Protein AF-A0A382TWB4-F1 (afdb_monomer)

pLDDT: mean 76.73, std 22.02, range [27.67, 96.88]

Radius of gyration: 21.54 Å; Cα contacts (8 Å, |Δi|>4): 182; chains: 1; bounding box: 50×60×68 Å

Secondary structure (DSSP, 8-state):
---HHHHHHHHHHHHHHHTT--PPPPP----PPPPPHHHHHHHHHHHTT--BHHHHHHH-TTS-HHHHHHHHHHHHHTTSEEE-TT--HHHHHHS-BEEE-HHHHHHHHHHHHHHHHHHHHHHHHHHTT-HHHHHHHHHHTTTTHHHHHHTTSS-HHHHHHHHHHTT--HHHHHTT-HHHHHTTSTTSS--S--SS------S---------------

Structure (mmCIF, N/CA/C/O backbone):
data_AF-A0A382TWB4-F1
#
_entry.id   AF-A0A382TWB4-F1
#
loop_
_atom_site.group_PDB
_atom_site.id
_atom_site.type_symbol
_atom_site.label_atom_id
_atom_site.label_alt_id
_atom_site.label_comp_id
_atom_site.label_asym_id
_atom_site.label_entity_id
_atom_site.label_seq_id
_atom_site.pdbx_PDB_ins_code
_atom_site.Cartn_x
_atom_site.Cartn_y
_atom_site.Cartn_z
_atom_site.occupancy
_atom_site.B_iso_or_equiv
_atom_site.auth_seq_id
_atom_site.auth_comp_id
_atom_site.auth_asym_id
_atom_site.auth_atom_id
_atom_site.pdbx_PDB_model_num
ATOM 1 N N . MET A 1 1 ? -32.142 -5.623 1.585 1.00 39.88 1 MET A N 1
ATOM 2 C CA . MET A 1 1 ? -31.222 -5.364 2.708 1.00 39.88 1 MET A CA 1
ATOM 3 C C . MET A 1 1 ? -30.987 -6.709 3.359 1.00 39.88 1 MET A C 1
ATOM 5 O O . MET A 1 1 ? -31.915 -7.230 3.955 1.00 39.88 1 MET A O 1
ATOM 9 N N . THR A 1 2 ? -29.851 -7.341 3.083 1.00 45.81 2 THR A N 1
ATOM 10 C CA . THR A 1 2 ? -29.462 -8.611 3.713 1.00 45.81 2 THR A CA 1
ATOM 11 C C . THR A 1 2 ? -29.212 -8.362 5.194 1.00 45.81 2 THR A C 1
ATOM 13 O O . THR A 1 2 ? -28.558 -7.379 5.543 1.00 45.81 2 THR A O 1
ATOM 16 N N . ASP A 1 3 ? -29.813 -9.201 6.030 1.00 53.66 3 ASP A N 1
ATOM 17 C CA . ASP A 1 3 ? -29.834 -9.063 7.482 1.00 53.66 3 ASP A CA 1
ATOM 18 C C . ASP A 1 3 ? -28.415 -9.230 8.044 1.00 53.66 3 ASP A C 1
ATOM 20 O O . ASP A 1 3 ? -27.678 -10.131 7.638 1.00 53.66 3 ASP A O 1
ATOM 24 N N . LEU A 1 4 ? -28.012 -8.340 8.950 1.00 45.16 4 LEU A N 1
ATOM 25 C CA . LEU A 1 4 ? -26.667 -8.291 9.540 1.00 45.16 4 LEU A CA 1
ATOM 26 C C . LEU A 1 4 ? -26.277 -9.648 10.162 1.00 45.16 4 LEU A C 1
ATOM 28 O O . LEU A 1 4 ? -25.118 -10.059 10.124 1.00 45.16 4 LEU A O 1
ATOM 32 N N . GLU A 1 5 ? -27.271 -10.379 10.667 1.00 53.25 5 GLU A N 1
ATOM 33 C CA . GLU A 1 5 ? -27.120 -11.712 11.253 1.00 53.25 5 GLU A CA 1
ATOM 34 C C . GLU A 1 5 ? -26.633 -12.763 10.241 1.00 53.25 5 GLU A C 1
ATOM 36 O O . GLU A 1 5 ? -25.861 -13.665 10.582 1.00 53.25 5 GLU A O 1
ATOM 41 N N . GLU A 1 6 ? -27.036 -12.644 8.973 1.00 56.12 6 GLU A N 1
ATOM 42 C CA . GLU A 1 6 ? -26.607 -13.549 7.904 1.00 56.12 6 GLU A CA 1
ATOM 43 C C . GLU A 1 6 ? -25.134 -13.307 7.538 1.00 56.12 6 GLU A C 1
ATOM 45 O O . GLU A 1 6 ? -24.373 -14.261 7.337 1.00 56.12 6 GLU A O 1
ATOM 50 N N . TYR A 1 7 ? -24.704 -12.040 7.550 1.00 60.41 7 TYR A N 1
ATOM 51 C CA . TYR A 1 7 ? -23.303 -11.656 7.368 1.00 60.41 7 TYR A CA 1
ATOM 52 C C . TYR A 1 7 ? -22.422 -12.159 8.518 1.00 60.41 7 TYR A C 1
ATOM 54 O O . TYR A 1 7 ? -21.394 -12.797 8.268 1.00 60.41 7 TYR A O 1
ATOM 62 N N . GLU A 1 8 ? -22.844 -11.948 9.770 1.00 51.94 8 GLU A N 1
ATOM 63 C CA . GLU A 1 8 ? -22.112 -12.403 10.958 1.00 51.94 8 GLU A CA 1
ATOM 64 C C . GLU A 1 8 ? -21.954 -13.931 10.958 1.00 51.94 8 GLU A C 1
ATOM 66 O O . GLU A 1 8 ? -20.859 -14.458 11.179 1.00 51.94 8 GLU A O 1
ATOM 71 N N . LYS A 1 9 ? -23.015 -14.668 10.615 1.00 71.69 9 LYS A N 1
ATOM 72 C CA . LYS A 1 9 ? -22.975 -16.132 10.525 1.00 71.69 9 LYS A CA 1
ATOM 73 C C . LYS A 1 9 ? -22.021 -16.617 9.429 1.00 71.69 9 LYS A C 1
ATOM 75 O O . LYS A 1 9 ? -21.196 -17.498 9.685 1.00 71.69 9 LYS A O 1
ATOM 80 N N . ALA A 1 10 ? -22.077 -16.015 8.240 1.00 69.50 10 ALA A N 1
ATOM 81 C CA . ALA A 1 10 ? -21.186 -16.344 7.126 1.00 69.50 10 ALA A CA 1
ATOM 82 C C . ALA A 1 10 ? -19.717 -15.973 7.409 1.00 69.50 10 ALA A C 1
ATOM 84 O O . ALA A 1 10 ? -18.790 -16.654 6.958 1.00 69.50 10 ALA A O 1
ATOM 85 N N . TYR A 1 11 ? -19.474 -14.899 8.162 1.00 59.03 11 TYR A N 1
ATOM 86 C CA . TYR A 1 11 ? -18.141 -14.503 8.612 1.00 59.03 11 TYR A CA 1
ATOM 87 C C . TYR A 1 11 ? -17.563 -15.502 9.629 1.00 59.03 11 TYR A C 1
ATOM 89 O O . TYR A 1 11 ? -16.455 -16.019 9.446 1.00 59.03 11 TYR A O 1
ATOM 97 N N . LEU A 1 12 ? -18.341 -15.862 10.654 1.00 67.56 12 LEU A N 1
ATOM 98 C CA . LEU A 1 12 ? -17.926 -16.822 11.680 1.00 67.56 12 LEU A CA 1
ATOM 99 C C . LEU A 1 12 ? -17.674 -18.228 11.107 1.00 67.56 12 LEU A C 1
ATOM 101 O O . LEU A 1 12 ? -16.773 -18.928 11.577 1.00 67.56 12 LEU A O 1
ATOM 105 N N . GLU A 1 13 ? -18.418 -18.652 10.082 1.00 74.31 13 GLU A N 1
ATOM 106 C CA . GLU A 1 13 ? -18.138 -19.910 9.375 1.00 74.31 13 GLU A CA 1
ATOM 107 C C . GLU A 1 13 ? -16.809 -19.884 8.606 1.00 74.31 13 GLU A C 1
ATOM 109 O O . GLU A 1 13 ? -16.054 -20.863 8.645 1.00 74.31 13 GLU A O 1
ATOM 114 N N . ARG A 1 14 ? -16.476 -18.765 7.947 1.00 70.12 14 ARG A N 1
ATOM 115 C CA . ARG A 1 14 ? -15.207 -18.613 7.213 1.00 70.12 14 ARG A CA 1
ATOM 116 C C . ARG A 1 14 ? -13.995 -18.703 8.140 1.00 70.12 14 ARG A C 1
ATOM 118 O O . ARG A 1 14 ? -13.048 -19.428 7.822 1.00 70.12 14 ARG A O 1
A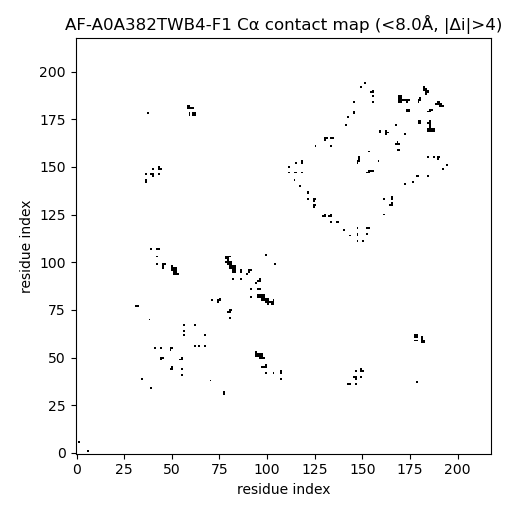TOM 125 N N . LEU A 1 15 ? -14.055 -18.062 9.309 1.00 50.56 15 LEU A N 1
ATOM 126 C CA . LEU A 1 15 ? -12.996 -18.145 10.322 1.00 50.56 15 LEU A CA 1
ATOM 127 C C . LEU A 1 15 ? -12.774 -19.582 10.826 1.00 50.56 15 LEU A C 1
ATOM 129 O O . LEU A 1 15 ? -11.632 -20.033 10.938 1.00 50.56 15 LEU A O 1
ATOM 133 N N . LYS A 1 16 ? -13.854 -20.340 11.067 1.00 65.19 16 LYS A N 1
ATOM 134 C CA . LYS A 1 16 ? -13.777 -21.745 11.519 1.00 65.19 16 LYS A CA 1
ATOM 135 C C . LYS A 1 16 ? -13.162 -22.680 10.476 1.00 65.19 16 LYS A C 1
ATOM 137 O O . LYS A 1 16 ? -12.522 -23.663 10.836 1.00 65.19 16 LYS A O 1
ATOM 142 N N . LYS A 1 17 ? -13.336 -22.387 9.185 1.00 65.69 17 LYS A N 1
ATOM 143 C CA . LYS A 1 17 ? -12.807 -23.207 8.083 1.00 65.69 17 LYS A CA 1
ATOM 144 C C . LYS A 1 17 ? -11.307 -22.987 7.840 1.00 65.69 17 LYS A C 1
ATOM 146 O O . LYS A 1 17 ? -10.629 -23.909 7.386 1.00 65.69 17 LYS A O 1
ATOM 151 N N . LYS A 1 18 ? -10.781 -21.792 8.146 1.00 51.84 18 LYS A N 1
ATOM 152 C CA . LYS A 1 18 ? -9.359 -21.433 7.970 1.00 51.84 18 LYS A CA 1
ATOM 153 C C . LYS A 1 18 ? -8.449 -21.961 9.085 1.00 51.84 18 LYS A C 1
ATOM 155 O O . LYS A 1 18 ? -7.332 -22.376 8.786 1.00 51.84 18 LYS A O 1
ATOM 160 N N . SER A 1 19 ? -8.926 -22.054 10.330 1.00 49.00 19 SER A N 1
ATOM 161 C CA . SER A 1 19 ? -8.117 -22.549 11.463 1.00 49.00 19 SER A CA 1
ATOM 162 C C . SER A 1 19 ? -7.662 -24.017 11.336 1.00 49.00 19 SER A C 1
ATOM 164 O O . SER A 1 19 ? -6.771 -24.448 12.064 1.00 49.00 19 SER A O 1
ATOM 166 N N . GLY A 1 20 ? -8.22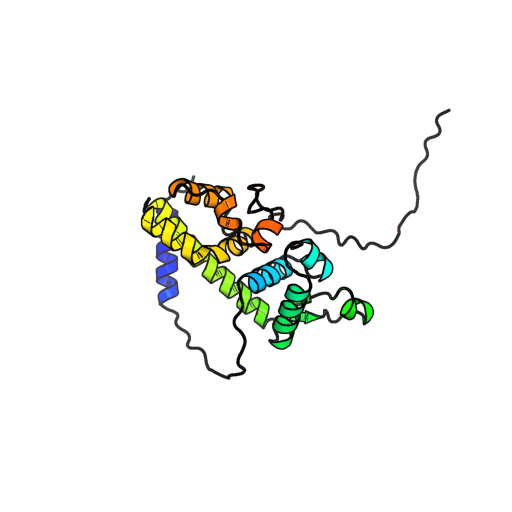4 -24.782 10.390 1.00 44.50 20 GLY A N 1
ATOM 167 C CA . GLY A 1 20 ? -7.853 -26.173 10.109 1.00 44.50 20 GLY A CA 1
ATOM 168 C C . GLY A 1 20 ? -6.702 -26.383 9.112 1.00 44.50 20 GLY A C 1
ATOM 169 O O . GLY A 1 20 ? -6.324 -27.531 8.884 1.00 44.50 20 GLY A O 1
ATOM 170 N N . LYS A 1 21 ? -6.136 -25.334 8.492 1.00 49.59 21 LYS A N 1
ATOM 171 C CA . LYS A 1 21 ? -5.065 -25.468 7.480 1.00 49.59 21 LYS A CA 1
ATOM 172 C C . LYS A 1 21 ? -3.789 -24.720 7.882 1.00 49.59 21 LYS A C 1
ATOM 174 O O . LYS A 1 21 ? -3.542 -23.616 7.419 1.00 49.59 21 LYS A O 1
ATOM 179 N N . ASN A 1 22 ? -2.938 -25.369 8.677 1.00 35.62 22 ASN A N 1
ATOM 180 C CA . ASN A 1 22 ? -1.559 -24.928 8.914 1.00 35.62 22 ASN A CA 1
ATOM 181 C C . ASN A 1 22 ? -0.585 -25.711 8.017 1.00 35.62 22 ASN A C 1
ATOM 183 O O . ASN A 1 22 ? -0.249 -26.857 8.316 1.00 35.62 22 ASN A O 1
ATOM 187 N N . SER A 1 23 ? -0.096 -25.098 6.938 1.00 41.72 23 SER A N 1
ATOM 188 C CA . SER A 1 23 ? 1.065 -25.591 6.180 1.00 41.72 23 SER A CA 1
ATOM 189 C C . SER A 1 23 ? 2.340 -24.885 6.652 1.00 41.72 23 SER A C 1
ATOM 191 O O . SER A 1 23 ? 2.422 -23.660 6.623 1.00 41.72 23 SER A O 1
ATOM 193 N N . LYS A 1 24 ? 3.334 -25.663 7.101 1.00 37.00 24 LYS A N 1
ATOM 194 C CA . LYS A 1 24 ? 4.643 -25.176 7.576 1.00 37.00 24 LYS A CA 1
ATOM 195 C C . LYS A 1 24 ? 5.512 -24.673 6.403 1.00 37.00 24 LYS A C 1
ATOM 197 O O . LYS A 1 24 ? 5.625 -25.415 5.426 1.00 37.00 24 LYS A O 1
ATOM 202 N N . PRO A 1 25 ? 6.196 -23.516 6.493 1.00 36.91 25 PRO A N 1
ATOM 203 C CA . PRO A 1 25 ? 7.173 -23.101 5.486 1.00 36.91 25 PRO A CA 1
ATOM 204 C C . PRO A 1 25 ? 8.530 -23.798 5.690 1.00 36.91 25 PRO A C 1
ATOM 206 O O . PRO A 1 25 ? 9.032 -23.883 6.811 1.00 36.91 25 PRO A O 1
ATOM 209 N N . LYS A 1 26 ? 9.130 -24.284 4.595 1.00 35.28 26 LYS A N 1
ATOM 210 C CA . LYS A 1 26 ? 10.534 -24.727 4.528 1.00 35.28 26 LYS A CA 1
ATOM 211 C C . LYS A 1 26 ? 11.432 -23.521 4.232 1.00 35.28 26 LYS A C 1
ATOM 213 O O . LYS A 1 26 ? 11.150 -22.763 3.312 1.00 35.28 26 LYS A O 1
ATOM 218 N N . GLN A 1 27 ? 12.497 -23.380 5.017 1.00 35.34 27 GLN A N 1
ATOM 219 C CA . GLN A 1 27 ? 13.515 -22.332 4.923 1.00 35.34 27 GLN A CA 1
ATOM 220 C C . GLN A 1 27 ? 14.539 -22.618 3.813 1.00 35.34 27 GLN A C 1
ATOM 222 O O . GLN A 1 27 ? 15.079 -23.721 3.744 1.00 35.34 27 GLN A O 1
ATOM 227 N N . THR A 1 28 ? 14.874 -21.585 3.040 1.00 34.34 28 THR A N 1
ATOM 228 C CA . THR A 1 28 ? 16.192 -21.382 2.413 1.00 34.34 28 THR A CA 1
ATOM 229 C C . THR A 1 28 ? 16.471 -19.882 2.444 1.00 34.34 28 THR A C 1
ATOM 231 O O . THR A 1 28 ? 15.785 -19.113 1.777 1.00 34.34 28 THR A O 1
ATOM 234 N N . GLU A 1 29 ? 17.424 -19.467 3.279 1.00 38.88 29 GLU A N 1
ATOM 235 C CA . GLU A 1 29 ? 17.721 -18.063 3.571 1.00 38.88 29 GLU A CA 1
ATOM 236 C C . GLU A 1 29 ? 18.641 -17.448 2.505 1.00 38.88 29 GLU A C 1
ATOM 238 O O . GLU A 1 29 ? 19.864 -17.554 2.562 1.00 38.88 29 GLU A O 1
ATOM 243 N N . HIS A 1 30 ? 18.044 -16.738 1.552 1.00 41.78 30 HIS A N 1
ATOM 244 C CA . HIS A 1 30 ? 18.523 -15.391 1.260 1.00 41.78 30 HIS A CA 1
ATOM 245 C C . HIS A 1 30 ? 17.768 -14.470 2.221 1.00 41.78 30 HIS A C 1
ATOM 247 O O . HIS A 1 30 ? 16.568 -14.663 2.404 1.00 41.78 30 HIS A O 1
ATOM 253 N N . PHE A 1 31 ? 18.437 -13.519 2.881 1.00 43.91 31 PHE A N 1
ATOM 254 C CA . PHE A 1 31 ? 17.747 -12.544 3.730 1.00 43.91 31 PHE A CA 1
ATOM 255 C C . PHE A 1 31 ? 16.891 -11.650 2.825 1.00 43.91 31 PHE A C 1
ATOM 257 O O . PHE A 1 31 ? 17.358 -10.652 2.276 1.00 43.91 31 PHE A O 1
ATOM 264 N N . GLU A 1 32 ? 15.666 -12.093 2.567 1.00 60.38 32 GLU A N 1
ATOM 265 C CA . GLU A 1 32 ? 14.697 -11.362 1.777 1.00 60.38 32 GLU A CA 1
ATOM 266 C C . GLU A 1 32 ? 14.132 -10.250 2.642 1.00 60.38 32 GLU A C 1
ATOM 268 O O . GLU A 1 32 ? 13.493 -10.491 3.665 1.00 60.38 32 GLU A O 1
ATOM 273 N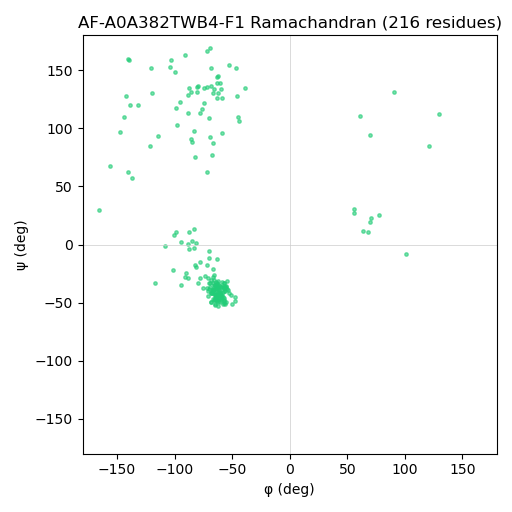 N . GLU A 1 33 ? 14.383 -9.017 2.225 1.00 71.62 33 GLU A N 1
ATOM 274 C CA . GLU A 1 33 ? 13.866 -7.855 2.927 1.00 71.62 33 GLU A CA 1
ATOM 275 C C . GLU A 1 33 ? 12.332 -7.872 2.894 1.00 71.62 33 GLU A C 1
ATOM 277 O O . GLU A 1 33 ? 11.717 -8.085 1.833 1.00 71.62 33 GLU A O 1
ATOM 282 N N . ALA A 1 34 ? 11.734 -7.690 4.075 1.00 80.69 34 ALA A N 1
ATOM 283 C CA . ALA A 1 34 ? 10.292 -7.635 4.248 1.00 80.69 34 ALA A CA 1
ATOM 284 C C . ALA A 1 34 ? 9.712 -6.438 3.483 1.00 80.69 34 ALA A C 1
ATOM 286 O O . ALA A 1 34 ? 10.334 -5.379 3.390 1.00 80.69 34 ALA A O 1
ATOM 287 N N . LEU A 1 35 ? 8.520 -6.623 2.917 1.00 89.12 35 LEU A N 1
ATOM 288 C CA . LEU A 1 35 ? 7.814 -5.552 2.225 1.00 89.12 35 LEU A CA 1
ATOM 289 C C . LEU A 1 35 ? 7.226 -4.558 3.228 1.00 89.12 35 LEU A C 1
ATOM 291 O O . LEU A 1 35 ? 6.604 -4.944 4.218 1.00 89.12 35 LEU A O 1
ATOM 295 N N . GLU A 1 36 ? 7.413 -3.278 2.935 1.00 91.19 36 GLU A N 1
ATOM 296 C CA . GLU A 1 36 ? 6.842 -2.151 3.665 1.00 91.19 36 GLU A CA 1
ATOM 297 C C . GLU A 1 36 ? 5.479 -1.741 3.072 1.00 91.19 36 GLU A C 1
ATOM 299 O O . GLU A 1 36 ? 5.188 -2.057 1.915 1.00 91.19 36 GLU A O 1
ATOM 304 N N . PRO A 1 37 ? 4.648 -0.965 3.798 1.00 90.25 37 PRO A N 1
ATOM 305 C CA . PRO A 1 37 ? 3.335 -0.530 3.307 1.00 90.25 37 PRO A CA 1
ATOM 306 C C . PRO A 1 37 ? 3.368 0.144 1.927 1.00 90.25 37 PRO A C 1
ATOM 308 O O . PRO A 1 37 ? 2.539 -0.146 1.066 1.00 90.25 37 PRO A O 1
ATOM 311 N N . LEU A 1 38 ? 4.363 1.002 1.671 1.00 91.81 38 LEU A N 1
ATOM 312 C CA . LEU A 1 38 ? 4.506 1.665 0.372 1.00 91.81 38 LEU A CA 1
ATOM 313 C C . LEU A 1 38 ? 4.890 0.685 -0.750 1.00 91.81 38 LEU A C 1
ATOM 315 O O . LEU A 1 38 ? 4.472 0.882 -1.891 1.00 91.81 38 LEU A O 1
ATOM 319 N N . ASP A 1 39 ? 5.630 -0.385 -0.441 1.00 94.50 39 ASP A N 1
ATOM 320 C CA . ASP A 1 39 ? 5.928 -1.422 -1.430 1.00 94.50 39 ASP A CA 1
ATOM 321 C C . ASP A 1 39 ? 4.631 -2.114 -1.872 1.00 94.50 39 ASP A C 1
ATOM 323 O O . ASP A 1 39 ? 4.406 -2.291 -3.069 1.00 94.50 39 ASP A O 1
ATOM 327 N N . TYR A 1 40 ? 3.744 -2.441 -0.925 1.00 94.88 40 TYR A N 1
ATOM 328 C CA . TYR A 1 40 ? 2.439 -3.033 -1.230 1.00 94.88 40 TYR A CA 1
ATOM 329 C C . TYR A 1 40 ? 1.526 -2.085 -2.004 1.00 94.88 40 TYR A C 1
ATOM 331 O O . TYR A 1 40 ? 0.859 -2.526 -2.936 1.00 94.88 40 TYR A O 1
ATOM 339 N N . VAL A 1 41 ? 1.531 -0.785 -1.694 1.00 93.81 41 VAL A N 1
ATOM 340 C CA . VAL A 1 41 ? 0.807 0.222 -2.492 1.00 93.81 41 VAL A CA 1
ATOM 341 C C . VAL A 1 41 ? 1.312 0.233 -3.937 1.00 93.81 41 VAL A C 1
ATOM 343 O O . VAL A 1 41 ? 0.508 0.183 -4.866 1.00 93.81 41 VAL A O 1
ATOM 346 N N . ILE A 1 42 ? 2.630 0.226 -4.152 1.00 94.31 42 ILE A N 1
ATOM 347 C CA . ILE A 1 42 ? 3.227 0.181 -5.495 1.00 94.31 42 ILE A CA 1
ATOM 348 C C . ILE A 1 42 ? 2.858 -1.115 -6.225 1.00 94.31 42 ILE A C 1
ATOM 350 O O . ILE A 1 42 ? 2.440 -1.068 -7.384 1.00 94.31 42 ILE A O 1
ATOM 354 N N . LEU A 1 43 ? 2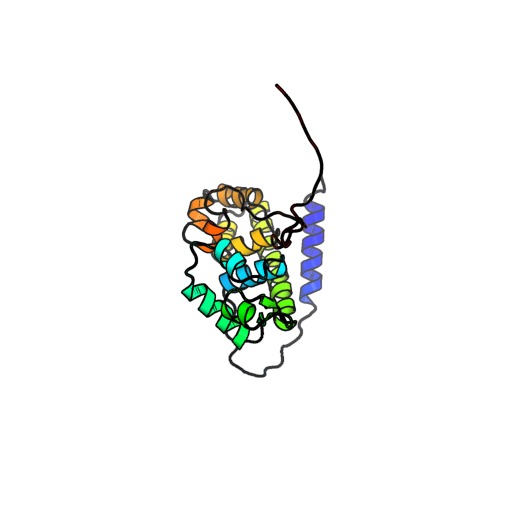.971 -2.269 -5.563 1.00 96.00 43 LEU A N 1
ATOM 355 C CA . LEU A 1 43 ? 2.572 -3.551 -6.147 1.00 96.00 43 LEU A CA 1
ATOM 356 C C . LEU A 1 43 ? 1.065 -3.575 -6.460 1.00 96.00 43 LEU A C 1
ATOM 358 O O . LEU A 1 43 ? 0.675 -4.088 -7.506 1.00 96.00 43 LEU A O 1
ATOM 362 N N . GLY A 1 44 ? 0.229 -2.961 -5.618 1.00 94.62 44 GLY A N 1
ATOM 363 C CA . GLY A 1 44 ? -1.212 -2.812 -5.832 1.00 94.62 44 GLY A CA 1
ATOM 364 C C . GLY A 1 44 ? -1.538 -1.955 -7.055 1.00 94.62 44 GLY A C 1
ATOM 365 O O . GLY A 1 44 ? -2.364 -2.341 -7.879 1.00 94.62 44 GLY A O 1
ATOM 366 N N . LEU A 1 45 ? -0.833 -0.837 -7.245 1.00 94.12 45 LEU A N 1
ATOM 367 C CA . LEU A 1 45 ? -0.971 0.004 -8.440 1.00 94.12 45 LEU A CA 1
ATOM 368 C C . LEU A 1 45 ? -0.580 -0.754 -9.719 1.00 94.12 45 LEU A C 1
ATOM 370 O O . LEU A 1 45 ? -1.302 -0.691 -10.715 1.00 94.12 45 LEU A O 1
ATOM 374 N N . ILE A 1 46 ? 0.521 -1.514 -9.685 1.00 95.25 46 ILE A N 1
ATOM 375 C CA . ILE A 1 46 ? 0.968 -2.351 -10.813 1.00 95.25 46 ILE A CA 1
ATOM 376 C C . ILE A 1 46 ? -0.050 -3.457 -11.106 1.00 95.25 46 ILE A C 1
ATOM 378 O O . ILE A 1 46 ? -0.399 -3.683 -12.270 1.00 95.25 46 ILE A O 1
ATOM 382 N N . ARG A 1 47 ? -0.555 -4.124 -10.062 1.00 94.25 47 ARG A N 1
ATOM 383 C CA . ARG A 1 47 ? -1.630 -5.120 -10.148 1.00 94.25 47 ARG A CA 1
ATOM 384 C C . ARG A 1 47 ? -2.880 -4.535 -10.808 1.00 94.25 47 ARG A C 1
ATOM 386 O O . ARG A 1 47 ? -3.477 -5.200 -11.647 1.00 94.25 47 ARG A O 1
ATOM 393 N N . ASN A 1 48 ? -3.214 -3.285 -10.497 1.00 90.62 48 ASN A N 1
ATOM 394 C CA . ASN A 1 48 ? -4.345 -2.555 -11.070 1.00 90.62 48 ASN A CA 1
ATOM 395 C C . ASN A 1 48 ? -4.029 -1.908 -12.439 1.00 90.62 48 ASN A C 1
ATOM 397 O O . ASN A 1 48 ? -4.793 -1.080 -12.924 1.00 90.62 48 ASN A O 1
ATOM 401 N N . GLY A 1 49 ? -2.918 -2.285 -13.084 1.00 90.50 49 GLY A N 1
ATOM 402 C CA . GLY A 1 49 ? -2.604 -1.922 -14.469 1.00 90.50 49 GLY A CA 1
ATOM 403 C C . GLY A 1 49 ? -1.610 -0.771 -14.643 1.00 90.50 49 GLY A C 1
ATOM 404 O O . GLY A 1 49 ? -1.121 -0.562 -15.755 1.00 90.50 49 GLY A O 1
ATOM 405 N N . ILE A 1 50 ? -1.224 -0.066 -13.576 1.00 93.00 50 ILE A N 1
ATOM 406 C CA . ILE A 1 50 ? -0.292 1.069 -13.654 1.00 93.00 50 ILE A CA 1
ATOM 407 C C . ILE A 1 50 ? 1.151 0.560 -13.617 1.00 93.00 50 ILE A C 1
ATOM 409 O O . ILE A 1 50 ? 1.766 0.435 -12.563 1.00 93.00 50 ILE A O 1
ATOM 413 N N . LYS A 1 51 ? 1.697 0.244 -14.792 1.00 91.88 51 LYS A N 1
ATOM 414 C CA . LYS A 1 51 ? 2.982 -0.473 -14.917 1.00 91.88 51 LYS A CA 1
ATOM 415 C C . LYS A 1 51 ? 4.177 0.421 -15.259 1.00 91.88 51 LYS A C 1
ATOM 417 O O . LYS A 1 51 ? 5.315 0.027 -15.028 1.00 91.88 51 LYS A O 1
ATOM 422 N N . LYS A 1 52 ? 3.951 1.606 -15.834 1.00 93.38 52 LYS A N 1
ATOM 423 C CA . LYS A 1 52 ? 5.026 2.526 -16.249 1.00 93.38 52 LYS A CA 1
ATOM 424 C C . LYS A 1 52 ? 5.559 3.322 -15.058 1.00 93.38 52 LYS A C 1
ATOM 426 O O . LYS A 1 52 ? 4.773 3.937 -14.335 1.00 93.38 52 LYS A O 1
ATOM 431 N N . TYR A 1 53 ? 6.885 3.370 -14.906 1.00 92.31 53 TYR A N 1
ATOM 432 C CA . TYR A 1 53 ? 7.570 4.102 -13.829 1.00 92.31 53 TYR A CA 1
ATOM 433 C C . TYR A 1 53 ? 7.083 5.549 -13.687 1.00 92.31 53 TYR A C 1
ATOM 435 O O . TYR A 1 53 ? 6.704 5.973 -12.597 1.00 92.31 53 TYR A O 1
ATOM 443 N N . GLN A 1 54 ? 7.049 6.309 -14.786 1.00 91.88 54 GLN A N 1
ATOM 444 C CA . GLN A 1 54 ? 6.650 7.717 -14.732 1.00 91.88 54 GLN A CA 1
ATOM 445 C C . GLN A 1 54 ? 5.183 7.879 -14.332 1.00 91.88 54 GLN A C 1
ATOM 447 O O . GLN A 1 54 ? 4.841 8.827 -13.630 1.00 91.88 54 GLN A O 1
ATOM 452 N N . THR A 1 55 ? 4.314 6.960 -14.756 1.00 92.81 55 THR A N 1
ATOM 453 C CA . THR A 1 55 ? 2.902 6.981 -14.370 1.00 92.81 55 THR A CA 1
ATOM 454 C C . THR A 1 55 ? 2.745 6.669 -12.885 1.00 92.81 55 THR A C 1
ATOM 456 O O . THR A 1 55 ? 1.995 7.369 -12.216 1.00 92.81 55 THR A O 1
ATOM 459 N N . LEU A 1 56 ? 3.492 5.701 -12.343 1.00 92.12 56 LEU A N 1
ATOM 460 C CA . LEU A 1 56 ? 3.525 5.418 -10.902 1.00 92.12 56 LEU A CA 1
ATOM 461 C C . LEU A 1 56 ? 3.998 6.635 -10.095 1.00 92.12 56 LEU A C 1
ATOM 463 O O . LEU A 1 56 ? 3.325 7.031 -9.149 1.00 92.12 56 LEU A O 1
ATOM 467 N N . ALA A 1 57 ? 5.095 7.275 -10.506 1.00 91.06 57 ALA A N 1
ATOM 468 C CA . ALA A 1 57 ? 5.612 8.466 -9.831 1.00 91.06 57 ALA A CA 1
ATOM 469 C C . ALA A 1 57 ? 4.616 9.641 -9.873 1.00 91.06 57 ALA A C 1
ATOM 471 O O . ALA A 1 57 ? 4.439 10.342 -8.883 1.00 91.06 57 ALA A O 1
ATOM 472 N N . LYS A 1 58 ? 3.900 9.831 -10.991 1.00 90.75 58 LYS A N 1
ATOM 473 C CA . LYS A 1 58 ? 2.844 10.854 -11.112 1.00 90.75 58 LYS A CA 1
ATOM 474 C C . LYS A 1 58 ? 1.633 10.598 -10.212 1.00 90.75 58 LYS A C 1
ATOM 476 O O . LYS A 1 58 ? 0.932 11.548 -9.886 1.00 90.75 58 LYS A O 1
ATOM 481 N N . ARG A 1 59 ? 1.362 9.342 -9.842 1.00 87.75 59 ARG A N 1
ATOM 482 C CA . ARG A 1 59 ? 0.285 8.985 -8.898 1.00 87.75 59 ARG A CA 1
ATOM 483 C C . ARG A 1 59 ? 0.655 9.248 -7.447 1.00 87.75 59 ARG A C 1
ATOM 485 O O . ARG A 1 59 ? -0.222 9.230 -6.597 1.00 87.75 59 ARG A O 1
ATOM 492 N N . LEU A 1 60 ? 1.938 9.454 -7.184 1.00 90.69 60 LEU A N 1
ATOM 493 C CA . LEU A 1 60 ? 2.510 9.579 -5.856 1.00 90.69 60 LEU A CA 1
ATOM 494 C C . LEU A 1 60 ? 3.530 10.740 -5.829 1.00 90.69 60 LEU A C 1
ATOM 496 O O . LEU A 1 60 ? 4.714 10.514 -5.565 1.00 90.69 60 LEU A O 1
ATOM 500 N N . PRO A 1 61 ? 3.112 11.975 -6.181 1.00 88.06 61 PRO A N 1
ATOM 501 C CA . PRO A 1 61 ? 4.018 13.106 -6.377 1.00 88.06 61 PRO A CA 1
ATOM 502 C C . PRO A 1 61 ? 4.721 13.598 -5.103 1.00 88.06 61 PRO A C 1
ATOM 504 O O . PRO A 1 61 ? 5.759 14.253 -5.223 1.00 88.06 61 PRO A O 1
ATOM 507 N N . LYS A 1 62 ? 4.206 13.311 -3.901 1.00 89.31 62 LYS A N 1
ATOM 508 C CA . LYS A 1 62 ? 4.884 13.628 -2.633 1.00 89.31 62 LYS A CA 1
ATOM 509 C C . LYS A 1 62 ? 5.923 12.588 -2.240 1.00 89.31 62 LYS A C 1
ATOM 511 O O . LYS A 1 62 ? 6.808 12.894 -1.444 1.00 89.31 62 LYS A O 1
ATOM 516 N N . VAL A 1 63 ? 5.878 11.384 -2.808 1.00 90.06 63 VAL A N 1
ATOM 517 C CA . VAL A 1 63 ? 6.923 10.379 -2.589 1.00 90.06 63 VAL A CA 1
ATOM 518 C C . VAL A 1 63 ? 8.188 10.772 -3.376 1.00 90.06 63 VAL A C 1
ATOM 520 O O . VAL A 1 63 ? 8.149 10.868 -4.604 1.00 90.06 63 VAL A O 1
ATOM 523 N N . PRO A 1 64 ? 9.352 10.956 -2.718 1.00 91.31 64 PRO A N 1
ATOM 524 C CA . PRO A 1 64 ? 10.569 11.376 -3.409 1.00 91.31 64 PRO A CA 1
ATOM 525 C C . PRO A 1 64 ? 11.021 10.376 -4.482 1.00 91.31 64 PRO A C 1
ATOM 527 O O . PRO A 1 64 ? 11.073 9.169 -4.239 1.00 91.31 64 PRO A O 1
ATOM 530 N N . ILE A 1 65 ? 11.476 10.878 -5.635 1.00 90.06 65 ILE A N 1
ATOM 531 C CA . ILE A 1 65 ? 11.989 10.063 -6.758 1.00 90.06 65 ILE A CA 1
ATOM 532 C C . ILE A 1 65 ? 13.095 9.092 -6.305 1.00 90.06 65 ILE A C 1
ATOM 534 O O . ILE A 1 65 ? 13.137 7.937 -6.723 1.00 90.06 65 ILE A O 1
ATOM 538 N N . MET A 1 66 ? 13.979 9.530 -5.403 1.00 91.25 66 MET A N 1
ATOM 539 C CA . MET A 1 66 ? 15.040 8.675 -4.860 1.00 91.25 66 MET A CA 1
ATOM 540 C C . MET A 1 66 ? 14.475 7.489 -4.061 1.00 91.25 66 MET A C 1
ATOM 542 O O . MET A 1 66 ? 15.008 6.382 -4.144 1.00 91.25 66 MET A O 1
ATOM 546 N N . LYS A 1 67 ? 13.365 7.695 -3.341 1.00 91.25 67 LYS A N 1
ATOM 547 C CA . LYS A 1 67 ? 12.655 6.635 -2.618 1.00 91.25 67 LYS A CA 1
ATOM 548 C C . LYS A 1 67 ? 12.001 5.655 -3.592 1.00 91.25 67 LYS A C 1
ATOM 550 O O . LYS A 1 67 ? 12.143 4.453 -3.400 1.00 91.25 67 LYS A O 1
ATOM 555 N N . PHE A 1 68 ? 11.390 6.143 -4.675 1.00 91.19 68 PHE A N 1
ATOM 556 C CA . PHE A 1 68 ? 10.897 5.285 -5.762 1.00 91.19 68 PHE A CA 1
ATOM 557 C C . PHE A 1 68 ? 11.985 4.389 -6.341 1.00 91.19 68 PHE A C 1
ATOM 559 O O . PHE A 1 68 ? 11.793 3.181 -6.452 1.00 91.19 68 PHE A O 1
ATOM 566 N N . ASN A 1 69 ? 13.134 4.974 -6.681 1.00 91.38 69 ASN A N 1
ATOM 567 C CA . ASN A 1 69 ? 14.256 4.222 -7.236 1.00 91.38 69 ASN A CA 1
ATOM 568 C C . ASN A 1 69 ? 14.731 3.148 -6.257 1.00 91.38 69 ASN A C 1
ATOM 570 O O . ASN A 1 69 ? 14.878 1.997 -6.652 1.00 91.38 69 ASN A O 1
ATOM 574 N N . SER A 1 70 ? 14.887 3.498 -4.978 1.00 92.31 70 SER A N 1
ATOM 575 C CA . SER A 1 70 ? 15.254 2.538 -3.932 1.00 92.31 70 SER A CA 1
ATOM 576 C C . SER A 1 70 ? 14.262 1.372 -3.846 1.00 92.31 70 SER A C 1
ATOM 578 O O . SER A 1 70 ? 14.672 0.212 -3.856 1.00 92.31 70 SER A O 1
ATOM 580 N N . ILE A 1 71 ? 12.954 1.655 -3.852 1.00 93.00 71 ILE A N 1
ATOM 581 C CA . ILE A 1 71 ? 11.913 0.620 -3.797 1.00 93.00 71 ILE A CA 1
ATOM 582 C C . ILE A 1 71 ? 11.966 -0.281 -5.030 1.00 93.00 71 ILE A C 1
ATOM 584 O O . ILE A 1 71 ? 11.960 -1.502 -4.894 1.00 93.00 71 ILE A O 1
ATOM 588 N N . PHE A 1 72 ? 12.046 0.280 -6.237 1.00 93.19 72 PHE A N 1
ATOM 589 C CA . PHE A 1 72 ? 12.073 -0.539 -7.447 1.00 93.19 72 PHE A CA 1
ATOM 590 C C . PHE A 1 72 ? 13.341 -1.381 -7.558 1.00 93.19 72 PHE A C 1
ATOM 592 O O . PHE A 1 72 ? 13.246 -2.546 -7.941 1.00 93.19 72 PHE A O 1
ATOM 599 N N . GLU A 1 73 ? 14.502 -0.841 -7.188 1.00 91.75 73 GLU A N 1
ATOM 600 C CA . GLU A 1 73 ? 15.748 -1.609 -7.140 1.00 91.75 73 GLU A CA 1
ATOM 601 C C . GLU A 1 73 ? 15.667 -2.727 -6.096 1.00 91.75 73 GLU A C 1
ATOM 603 O O . GLU A 1 73 ? 15.990 -3.875 -6.406 1.00 91.75 73 GLU A O 1
ATOM 608 N N . LYS A 1 74 ? 15.134 -2.445 -4.900 1.00 94.38 74 LYS A N 1
ATOM 609 C CA . LYS A 1 74 ? 14.863 -3.454 -3.863 1.00 94.38 74 LYS A CA 1
ATOM 610 C C . LYS A 1 74 ? 13.936 -4.560 -4.381 1.00 94.38 74 LYS A C 1
ATOM 612 O O . LYS A 1 74 ? 14.256 -5.744 -4.275 1.00 94.38 74 LYS A O 1
ATOM 617 N N . LEU A 1 75 ? 12.803 -4.197 -4.984 1.00 94.94 75 LEU A N 1
ATOM 618 C CA . LEU A 1 75 ? 11.820 -5.147 -5.511 1.00 94.94 75 LEU A CA 1
ATOM 619 C C . LEU A 1 75 ? 12.375 -5.972 -6.683 1.00 94.94 75 LEU A C 1
ATOM 621 O O . LEU A 1 75 ? 12.073 -7.161 -6.784 1.00 94.94 75 LEU A O 1
ATOM 625 N N . LYS A 1 76 ? 13.207 -5.389 -7.550 1.00 93.81 76 LYS A N 1
ATOM 626 C CA . LYS A 1 76 ? 13.895 -6.124 -8.624 1.00 93.81 76 LYS A CA 1
ATOM 627 C C . LYS A 1 76 ? 14.937 -7.088 -8.068 1.00 93.81 76 LYS A C 1
ATOM 629 O O . LYS A 1 76 ? 14.918 -8.269 -8.413 1.00 93.81 76 LYS A O 1
ATOM 634 N N . LYS A 1 77 ? 15.802 -6.612 -7.169 1.00 93.94 77 LYS A N 1
ATOM 635 C CA . LYS A 1 77 ? 16.850 -7.413 -6.519 1.00 93.94 77 LYS A CA 1
ATOM 636 C C . LYS A 1 77 ? 16.273 -8.623 -5.783 1.00 93.94 77 LYS A C 1
ATOM 638 O O . LYS A 1 77 ? 16.848 -9.704 -5.851 1.00 93.94 77 LYS A O 1
ATOM 643 N N . ASN A 1 78 ? 15.112 -8.460 -5.151 1.00 92.81 78 ASN A N 1
ATOM 644 C CA . ASN A 1 78 ? 14.435 -9.522 -4.399 1.00 92.81 78 ASN A CA 1
ATOM 645 C C . ASN A 1 78 ? 13.506 -10.393 -5.272 1.00 92.81 78 ASN A C 1
ATOM 647 O O . ASN A 1 78 ? 12.712 -11.182 -4.751 1.00 92.81 78 ASN A O 1
ATOM 651 N N . GLY A 1 79 ? 13.583 -10.251 -6.601 1.00 94.25 79 GLY A N 1
ATOM 652 C CA . GLY A 1 79 ? 12.862 -11.089 -7.557 1.00 94.25 79 GLY A CA 1
ATOM 653 C C . GLY A 1 79 ? 11.351 -10.854 -7.598 1.00 94.25 79 GLY A C 1
ATOM 654 O O . GLY A 1 79 ? 10.613 -11.748 -8.007 1.00 94.25 79 GLY A O 1
ATOM 655 N N . ARG A 1 80 ? 10.871 -9.681 -7.172 1.00 95.62 80 ARG A N 1
ATOM 656 C CA . ARG A 1 80 ? 9.443 -9.310 -7.152 1.00 95.62 80 ARG A CA 1
ATOM 657 C C . ARG A 1 80 ? 9.020 -8.544 -8.400 1.00 95.62 80 ARG A C 1
ATOM 659 O O . ARG A 1 80 ? 7.915 -8.729 -8.905 1.00 95.62 80 ARG A O 1
ATOM 666 N N . LEU A 1 81 ? 9.916 -7.723 -8.938 1.00 96.00 81 LEU A N 1
ATOM 667 C CA . LEU A 1 81 ? 9.700 -6.993 -10.184 1.00 96.00 81 LEU A CA 1
ATOM 668 C C . LEU A 1 81 ? 10.745 -7.353 -11.235 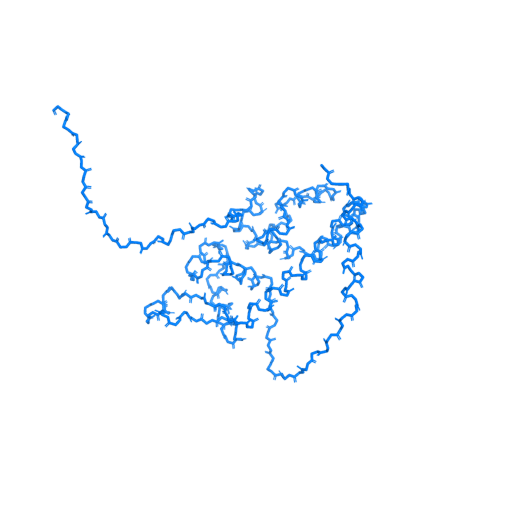1.00 96.00 81 LEU A C 1
ATOM 670 O O . LEU A 1 81 ? 11.888 -7.680 -10.928 1.00 96.00 81 LEU A O 1
ATOM 674 N N . LYS A 1 82 ? 10.350 -7.233 -12.499 1.00 95.06 82 LYS A N 1
ATOM 675 C CA . LYS A 1 82 ? 11.238 -7.286 -13.662 1.00 95.06 82 LYS A CA 1
ATOM 676 C C . LYS A 1 82 ? 10.802 -6.255 -14.696 1.00 95.06 82 LYS A C 1
ATOM 678 O O . LYS A 1 82 ? 9.655 -5.811 -14.684 1.00 95.06 82 LYS A O 1
ATOM 683 N N . ASN A 1 83 ? 11.714 -5.880 -15.587 1.00 93.25 83 ASN A N 1
ATOM 684 C CA . ASN A 1 83 ? 11.340 -5.103 -16.768 1.00 93.25 83 ASN A CA 1
ATOM 685 C C . ASN A 1 83 ? 10.494 -5.979 -17.704 1.00 93.25 83 ASN A C 1
ATOM 687 O O . ASN A 1 83 ? 10.650 -7.207 -17.721 1.00 93.25 83 ASN A O 1
ATOM 691 N N . HIS A 1 84 ? 9.619 -5.357 -18.487 1.00 92.94 84 HIS A N 1
ATOM 692 C CA . HIS A 1 84 ? 8.872 -6.067 -19.517 1.00 92.94 84 HIS A CA 1
ATOM 693 C C . HIS A 1 84 ? 9.848 -6.627 -20.565 1.00 92.94 84 HIS A C 1
ATOM 695 O O . HIS A 1 84 ? 10.816 -5.942 -20.911 1.00 92.94 84 HIS A O 1
ATOM 701 N N . PRO A 1 85 ? 9.648 -7.864 -21.062 1.00 89.88 85 PRO A N 1
ATOM 702 C CA . PRO A 1 85 ? 10.544 -8.454 -22.060 1.00 89.88 85 PRO A CA 1
ATOM 703 C C . PRO A 1 85 ? 10.693 -7.564 -23.302 1.00 89.88 85 PRO A C 1
ATOM 705 O O . PRO A 1 85 ? 11.805 -7.409 -23.807 1.00 89.88 85 PRO A O 1
ATOM 708 N N . ASP A 1 86 ? 9.598 -6.912 -23.696 1.00 92.56 86 ASP A N 1
ATOM 709 C CA . ASP A 1 86 ? 9.526 -6.063 -24.890 1.00 92.56 86 ASP A CA 1
ATOM 710 C C . ASP A 1 86 ? 10.040 -4.630 -24.676 1.00 92.56 86 ASP A C 1
ATOM 712 O O . ASP A 1 86 ? 10.097 -3.859 -25.629 1.00 92.56 86 ASP A O 1
ATOM 716 N N . ASP A 1 87 ? 10.437 -4.248 -23.454 1.00 92.00 87 ASP A N 1
ATOM 717 C CA . ASP A 1 87 ? 11.017 -2.921 -23.230 1.00 92.00 87 ASP A CA 1
ATOM 718 C C . ASP A 1 87 ? 12.331 -2.788 -24.016 1.00 92.00 87 ASP A C 1
ATOM 720 O O . ASP A 1 87 ? 13.270 -3.576 -23.818 1.00 92.00 87 ASP A O 1
ATOM 724 N N . THR A 1 88 ? 12.439 -1.747 -24.846 1.00 95.19 88 THR A N 1
ATOM 725 C CA . THR A 1 88 ? 13.687 -1.388 -25.533 1.00 95.19 88 THR A CA 1
ATOM 726 C C . THR A 1 88 ? 14.731 -0.866 -24.541 1.00 95.19 88 THR A C 1
ATOM 728 O O . THR A 1 88 ? 14.426 -0.553 -23.390 1.00 95.19 88 THR A O 1
ATOM 731 N N . TRP A 1 89 ? 15.987 -0.703 -24.973 1.00 93.25 89 TRP A N 1
ATOM 732 C CA . TRP A 1 89 ? 17.010 -0.058 -24.135 1.00 93.25 89 TRP A CA 1
ATOM 733 C C . TRP A 1 89 ? 16.576 1.338 -23.652 1.00 93.25 89 TRP A C 1
ATOM 735 O O . TRP A 1 89 ? 16.792 1.687 -22.493 1.00 93.25 89 TRP A O 1
ATOM 745 N N . LYS A 1 90 ? 15.895 2.112 -24.511 1.00 93.50 90 LYS A N 1
ATOM 746 C CA . LYS A 1 90 ? 15.355 3.427 -24.146 1.00 93.50 90 LYS A CA 1
ATOM 747 C C . LYS A 1 90 ? 14.264 3.301 -23.080 1.00 93.50 90 LYS A C 1
ATOM 749 O O . LYS A 1 90 ? 14.302 4.033 -22.094 1.00 93.50 90 LYS A O 1
ATOM 754 N N . ASP A 1 91 ? 13.336 2.358 -23.226 1.00 93.19 91 ASP A N 1
ATOM 755 C CA . ASP A 1 91 ? 12.285 2.142 -22.223 1.00 93.19 91 ASP A CA 1
ATOM 756 C C . ASP A 1 91 ? 12.891 1.761 -20.873 1.00 93.19 91 ASP A C 1
ATOM 758 O O . ASP A 1 91 ? 12.610 2.412 -19.869 1.00 93.19 91 ASP A O 1
ATOM 762 N N . ARG A 1 92 ? 13.808 0.786 -20.862 1.00 90.00 92 ARG A N 1
ATOM 763 C CA . ARG A 1 92 ? 14.470 0.288 -19.645 1.00 90.00 92 ARG A CA 1
ATOM 764 C C . ARG A 1 92 ? 15.187 1.387 -18.864 1.00 90.00 92 ARG A C 1
ATOM 766 O O . ARG A 1 92 ? 15.200 1.329 -17.636 1.00 90.00 92 ARG A O 1
ATOM 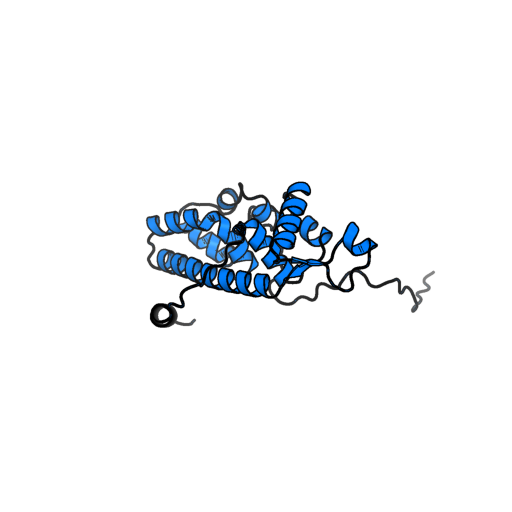773 N N . ASN A 1 93 ? 15.768 2.360 -19.563 1.00 88.56 93 ASN A N 1
ATOM 774 C CA . ASN A 1 93 ? 16.581 3.411 -18.957 1.00 88.56 93 ASN A CA 1
ATOM 775 C C . ASN A 1 93 ? 15.789 4.666 -18.561 1.00 88.56 93 ASN A C 1
ATOM 777 O O . ASN A 1 93 ? 16.210 5.358 -17.638 1.00 88.56 93 ASN A O 1
ATOM 781 N N . PHE A 1 94 ? 14.674 4.979 -19.230 1.00 89.75 94 PHE A N 1
ATOM 782 C CA . PHE A 1 94 ? 13.967 6.255 -19.025 1.00 89.75 94 PHE A CA 1
ATOM 783 C C . PHE A 1 94 ? 12.544 6.114 -18.476 1.00 89.75 94 PHE A C 1
ATOM 785 O O . PHE A 1 94 ? 12.084 6.989 -17.738 1.00 89.75 94 PHE A O 1
ATOM 792 N N . ASN A 1 95 ? 11.824 5.054 -18.841 1.00 93.44 95 ASN A N 1
ATOM 793 C CA . ASN A 1 95 ? 10.455 4.819 -18.384 1.00 93.44 95 ASN A CA 1
ATOM 794 C C . ASN A 1 95 ? 10.107 3.321 -18.446 1.00 93.44 95 ASN A C 1
ATOM 796 O O . ASN A 1 95 ? 9.280 2.915 -19.275 1.00 93.44 95 ASN A O 1
ATOM 800 N N . PRO A 1 96 ? 10.749 2.490 -17.603 1.00 93.62 96 PRO A N 1
ATOM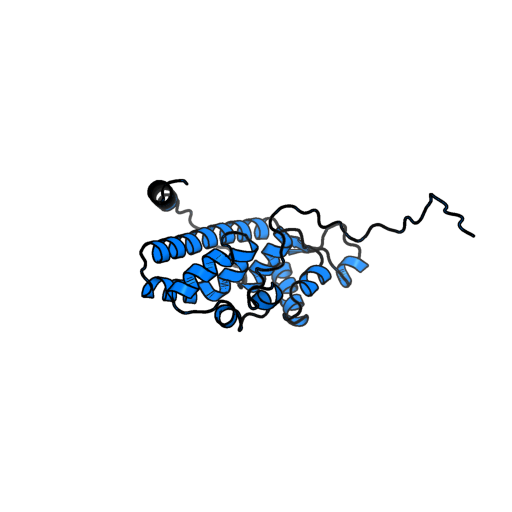 801 C CA . PRO A 1 96 ? 10.593 1.046 -17.678 1.00 93.62 96 PRO A CA 1
ATOM 802 C C . PRO A 1 96 ? 9.145 0.637 -17.410 1.00 93.62 96 PRO A C 1
ATOM 804 O O . PRO A 1 96 ? 8.448 1.231 -16.575 1.00 93.62 96 PRO A O 1
ATOM 807 N N . THR A 1 97 ? 8.711 -0.411 -18.102 1.00 94.12 97 THR A N 1
ATOM 808 C CA . THR A 1 97 ? 7.456 -1.103 -17.829 1.00 94.12 97 THR A CA 1
ATOM 809 C C . THR A 1 97 ? 7.730 -2.183 -16.792 1.00 94.12 97 THR A C 1
ATOM 811 O O . THR A 1 97 ? 8.447 -3.152 -17.045 1.00 94.12 97 THR A O 1
ATOM 814 N N . LEU A 1 98 ? 7.170 -2.023 -15.600 1.00 93.62 98 LEU A N 1
ATOM 815 C CA . LEU A 1 98 ? 7.383 -2.933 -14.484 1.00 93.62 98 LEU A CA 1
ATOM 816 C C . LEU A 1 98 ? 6.361 -4.069 -14.519 1.00 93.62 98 LEU A C 1
ATOM 818 O O . LEU A 1 98 ? 5.152 -3.848 -14.591 1.00 93.62 98 LEU A O 1
ATOM 822 N N . VAL A 1 99 ? 6.859 -5.299 -14.443 1.00 93.88 99 VAL A N 1
ATOM 823 C CA . VAL A 1 99 ? 6.054 -6.521 -14.436 1.00 93.88 99 VAL A CA 1
ATOM 824 C C . VAL A 1 99 ? 6.304 -7.275 -13.139 1.00 93.88 99 VAL A C 1
ATOM 826 O O . VAL A 1 99 ? 7.453 -7.527 -12.773 1.00 93.88 99 VAL A O 1
ATOM 829 N N . MET A 1 100 ? 5.225 -7.671 -12.464 1.00 96.12 100 MET A N 1
ATOM 830 C CA . MET A 1 100 ? 5.308 -8.554 -11.302 1.00 96.12 100 MET A CA 1
ATOM 831 C C . MET A 1 100 ? 5.743 -9.958 -11.717 1.00 96.12 100 MET A C 1
ATOM 833 O O . MET A 1 100 ? 5.237 -10.527 -12.692 1.00 96.12 100 MET A O 1
ATOM 837 N N . THR A 1 101 ? 6.661 -10.535 -10.952 1.00 96.88 101 THR A N 1
ATOM 838 C CA . THR A 1 101 ? 6.942 -11.971 -11.019 1.00 96.88 101 THR A CA 1
ATOM 839 C C . THR A 1 101 ? 5.790 -12.766 -10.405 1.00 96.88 101 THR A C 1
ATOM 841 O O . THR A 1 101 ? 4.933 -12.207 -9.720 1.00 96.88 101 THR A O 1
ATOM 844 N N . ASP A 1 102 ? 5.754 -14.080 -10.631 1.00 96.31 102 ASP A N 1
ATOM 845 C CA . ASP A 1 102 ? 4.710 -14.922 -10.033 1.00 96.31 102 ASP A CA 1
ATOM 846 C C . ASP A 1 102 ? 4.811 -14.951 -8.505 1.00 96.31 102 ASP A C 1
ATOM 848 O O . ASP A 1 102 ? 3.790 -14.919 -7.828 1.00 96.31 102 ASP A O 1
ATOM 852 N N . LYS A 1 103 ? 6.035 -14.845 -7.969 1.00 93.50 103 LYS A N 1
ATOM 853 C CA . LYS A 1 103 ? 6.286 -14.633 -6.541 1.00 93.50 103 LYS A CA 1
ATOM 854 C C . LYS A 1 103 ? 5.587 -13.376 -6.016 1.00 93.50 103 LYS A C 1
ATOM 856 O O . LYS A 1 103 ? 4.861 -13.451 -5.035 1.00 93.50 103 LYS A O 1
ATOM 861 N N . ALA A 1 104 ? 5.771 -12.227 -6.671 1.00 95.62 104 ALA A N 1
ATOM 862 C CA . ALA A 1 104 ? 5.130 -10.985 -6.232 1.00 95.62 104 ALA A CA 1
ATOM 863 C C . ALA A 1 104 ? 3.602 -11.033 -6.351 1.00 95.62 104 ALA A C 1
ATOM 865 O O . ALA A 1 104 ? 2.911 -10.470 -5.506 1.00 95.62 104 ALA A O 1
ATOM 866 N N . LYS A 1 105 ? 3.072 -11.714 -7.377 1.00 96.50 105 LYS A N 1
ATOM 867 C CA . LYS A 1 105 ? 1.627 -11.950 -7.510 1.00 96.50 105 LYS A CA 1
ATOM 868 C C . LYS A 1 105 ? 1.091 -12.788 -6.349 1.00 96.50 105 LYS A C 1
ATOM 870 O O . LYS A 1 105 ? 0.054 -12.454 -5.795 1.00 96.50 105 LYS A O 1
ATOM 875 N N . GLU A 1 106 ? 1.789 -13.852 -5.969 1.00 95.69 106 GLU A N 1
ATOM 876 C CA . GLU A 1 106 ? 1.387 -14.686 -4.834 1.00 95.69 106 GLU A CA 1
ATOM 877 C C . GLU A 1 106 ? 1.456 -13.910 -3.510 1.00 95.69 106 GLU A C 1
ATOM 879 O O . GLU A 1 106 ? 0.498 -13.918 -2.737 1.00 95.69 106 GLU A O 1
ATOM 884 N N . GLU A 1 107 ? 2.554 -13.187 -3.271 1.00 94.88 107 GLU A N 1
ATOM 885 C CA . GLU A 1 107 ? 2.738 -12.371 -2.066 1.00 94.88 107 GLU A CA 1
ATOM 886 C C . GLU A 1 107 ? 1.659 -11.286 -1.933 1.00 94.88 107 GLU A C 1
ATOM 888 O O . GLU A 1 107 ? 1.110 -11.110 -0.844 1.00 94.88 107 GLU A O 1
ATOM 893 N N . ILE A 1 108 ? 1.318 -10.578 -3.019 1.00 95.06 108 ILE A N 1
ATOM 894 C CA . ILE A 1 108 ? 0.299 -9.525 -2.948 1.00 95.06 108 ILE A CA 1
ATOM 895 C C . ILE A 1 108 ? -1.107 -10.093 -2.749 1.00 95.06 108 ILE A C 1
ATOM 897 O O . ILE A 1 108 ? -1.858 -9.532 -1.959 1.00 95.06 108 ILE A O 1
ATOM 901 N N . GLU A 1 109 ? -1.474 -11.205 -3.394 1.00 95.31 109 GLU A N 1
ATOM 902 C CA . GLU A 1 109 ? -2.788 -11.828 -3.169 1.00 95.31 109 GLU A CA 1
ATOM 903 C C . GLU A 1 109 ? -2.920 -12.335 -1.728 1.00 95.31 109 GLU A C 1
ATOM 905 O O . GLU A 1 109 ? -3.953 -12.131 -1.088 1.00 95.31 109 GLU A O 1
ATOM 910 N N . LYS A 1 110 ? -1.843 -12.896 -1.165 1.00 95.19 110 LYS A N 1
ATOM 911 C CA . LYS A 1 110 ? -1.809 -13.266 0.251 1.00 95.19 110 LYS A CA 1
ATOM 912 C C . LYS A 1 110 ? -1.987 -12.047 1.158 1.00 95.19 110 LYS A C 1
ATOM 914 O O . LYS A 1 110 ? -2.795 -12.094 2.081 1.00 95.19 110 LYS A O 1
ATOM 919 N N . HIS A 1 111 ? -1.275 -10.955 0.882 1.00 94.88 111 HIS A N 1
ATOM 920 C CA . HIS A 1 111 ? -1.408 -9.727 1.661 1.00 94.88 111 HIS A CA 1
ATOM 921 C C . HIS A 1 111 ? -2.816 -9.122 1.544 1.00 94.88 111 HIS A C 1
ATOM 923 O O . HIS A 1 111 ? -3.375 -8.671 2.537 1.00 94.88 111 HIS A O 1
ATOM 929 N N . ILE A 1 112 ? -3.440 -9.170 0.362 1.00 94.62 112 ILE A N 1
ATOM 930 C CA . ILE A 1 112 ? -4.837 -8.753 0.165 1.00 94.62 112 ILE A CA 1
ATOM 931 C C . ILE A 1 112 ? -5.775 -9.561 1.066 1.00 94.62 112 ILE A C 1
ATOM 933 O O . ILE A 1 112 ? -6.654 -8.982 1.703 1.00 94.62 112 ILE A O 1
ATOM 937 N N . ASP A 1 113 ? -5.598 -10.878 1.141 1.00 94.25 113 ASP A N 1
ATOM 938 C CA . ASP A 1 113 ? -6.422 -11.728 2.000 1.00 94.25 113 ASP A CA 1
ATOM 939 C C . ASP A 1 113 ? -6.188 -11.465 3.494 1.00 94.25 113 ASP A C 1
ATOM 941 O O . ASP A 1 113 ? -7.155 -11.416 4.255 1.00 94.25 113 ASP A O 1
ATOM 945 N N . GLU A 1 114 ? -4.941 -11.236 3.914 1.00 93.50 114 GLU A N 1
ATOM 946 C CA . GLU A 1 114 ? -4.609 -10.813 5.283 1.00 93.50 114 GLU A CA 1
ATOM 947 C C . GLU A 1 114 ? -5.278 -9.471 5.625 1.00 93.50 114 GLU A C 1
ATOM 949 O O . GLU A 1 114 ? -5.875 -9.318 6.690 1.00 93.50 114 GLU A O 1
ATOM 954 N N . MET A 1 115 ? -5.249 -8.506 4.704 1.00 94.44 115 MET A N 1
ATOM 955 C CA . MET A 1 115 ? -5.860 -7.190 4.904 1.00 94.44 115 MET A CA 1
ATOM 956 C C . MET A 1 115 ? -7.389 -7.238 4.930 1.00 94.44 115 MET A C 1
ATOM 958 O O . MET A 1 115 ? -7.996 -6.501 5.705 1.00 94.44 115 MET A O 1
ATOM 962 N N . LYS A 1 116 ? -8.027 -8.134 4.167 1.00 90.94 116 LYS A N 1
ATOM 963 C CA . LYS A 1 116 ? -9.473 -8.384 4.298 1.00 90.94 116 LYS A CA 1
ATOM 964 C C . LYS A 1 116 ? -9.820 -8.909 5.689 1.00 90.94 116 LYS A C 1
ATOM 966 O O . LYS A 1 116 ? -10.775 -8.435 6.293 1.00 90.94 116 LYS A O 1
ATOM 971 N N . GLU A 1 117 ? -9.033 -9.843 6.222 1.00 90.81 117 GLU A N 1
ATOM 972 C CA . GLU A 1 117 ? -9.255 -10.368 7.574 1.00 90.81 117 GLU A CA 1
ATOM 973 C C . GLU A 1 117 ? -9.069 -9.298 8.655 1.00 90.81 117 GLU A C 1
ATOM 975 O O . GLU A 1 117 ? -9.866 -9.233 9.593 1.00 90.81 117 GLU A O 1
ATOM 980 N N . GLU A 1 118 ? -8.038 -8.458 8.538 1.00 91.25 118 GLU A N 1
ATOM 981 C CA . GLU A 1 118 ? -7.835 -7.320 9.442 1.00 91.25 118 GLU A CA 1
ATOM 982 C C . GLU A 1 118 ? -8.988 -6.318 9.353 1.00 91.25 118 GLU A C 1
ATOM 984 O O . GLU A 1 118 ? -9.495 -5.861 10.380 1.00 91.25 118 GLU A O 1
ATOM 989 N N . TYR A 1 119 ? -9.463 -6.029 8.142 1.00 92.19 119 TYR A N 1
ATOM 990 C CA . TYR A 1 119 ? -10.604 -5.148 7.950 1.00 92.19 119 TYR A CA 1
ATOM 991 C C . TYR A 1 119 ? -11.885 -5.714 8.569 1.00 92.19 119 TYR A C 1
ATOM 993 O O . TYR A 1 119 ? -12.577 -5.007 9.301 1.00 92.19 119 TYR A O 1
ATOM 1001 N N . ASP A 1 120 ? -12.169 -7.002 8.378 1.00 91.06 120 ASP A N 1
ATOM 1002 C CA . ASP A 1 120 ? -13.345 -7.638 8.970 1.00 91.06 120 ASP A CA 1
ATOM 1003 C C . ASP A 1 120 ? -13.341 -7.545 10.508 1.00 91.06 120 ASP A C 1
ATOM 1005 O O . ASP A 1 120 ? -14.383 -7.315 11.126 1.00 91.06 120 ASP A O 1
ATOM 1009 N N . LYS A 1 121 ? -12.169 -7.653 11.155 1.00 91.50 121 LYS A N 1
ATOM 1010 C CA . LYS A 1 121 ? -12.049 -7.447 12.612 1.00 91.50 121 LYS A CA 1
ATOM 1011 C C . LYS A 1 121 ? -12.460 -6.029 13.015 1.00 91.50 121 LYS A C 1
ATOM 1013 O O . LYS A 1 121 ? -13.116 -5.861 14.045 1.00 91.50 121 LYS A O 1
ATOM 1018 N N . LEU A 1 122 ? -12.100 -5.017 12.223 1.00 92.50 122 LEU A N 1
ATOM 1019 C CA . LEU A 1 122 ? -12.503 -3.627 12.462 1.00 92.50 122 LEU A CA 1
ATOM 1020 C C . LEU A 1 122 ? -14.017 -3.454 12.327 1.00 92.50 122 LEU A C 1
ATOM 1022 O O . LEU A 1 122 ? -14.630 -2.815 13.183 1.00 92.50 122 LEU A O 1
ATOM 1026 N N . VAL A 1 123 ? -14.628 -4.068 11.309 1.00 91.50 123 VAL A N 1
ATOM 1027 C CA . VAL A 1 123 ? -16.088 -4.055 11.110 1.00 91.50 123 VAL A CA 1
ATOM 1028 C C . VAL A 1 123 ? -16.811 -4.619 12.330 1.00 91.50 123 VAL A C 1
ATOM 1030 O O . VAL A 1 123 ? -17.689 -3.956 12.876 1.00 91.50 123 VAL A O 1
ATOM 1033 N N . LEU A 1 124 ? -16.379 -5.771 12.845 1.00 92.00 124 LEU A N 1
ATOM 1034 C CA . LEU A 1 124 ? -16.983 -6.368 14.042 1.00 92.00 124 LEU A CA 1
ATOM 1035 C C . LEU A 1 124 ? -16.877 -5.469 15.280 1.00 92.00 124 LEU A C 1
ATOM 1037 O O . LEU A 1 124 ? -17.800 -5.412 16.095 1.00 92.00 124 LEU A O 1
ATOM 1041 N N . LEU A 1 125 ? -15.737 -4.798 15.473 1.00 91.38 125 LEU A N 1
ATOM 1042 C CA . LEU A 1 125 ? -15.546 -3.876 16.599 1.00 91.38 125 LEU A CA 1
ATOM 1043 C C . LEU A 1 125 ? -16.451 -2.645 16.471 1.00 91.38 125 LEU A C 1
ATOM 1045 O O . LEU A 1 125 ? -17.018 -2.190 17.470 1.00 91.38 125 LEU A O 1
ATOM 1049 N N . TYR A 1 126 ? -16.618 -2.148 15.245 1.00 91.19 126 TYR A N 1
ATOM 1050 C CA . TYR A 1 126 ? -17.534 -1.063 14.915 1.00 91.19 126 TYR A CA 1
ATOM 1051 C C . TYR A 1 126 ? -18.998 -1.445 15.174 1.00 91.19 126 TYR A C 1
ATOM 1053 O O . TYR A 1 126 ? -19.697 -0.725 15.890 1.00 91.19 126 TYR A O 1
ATOM 1061 N N . GLU A 1 127 ? -19.444 -2.608 14.696 1.00 90.12 127 GLU A N 1
ATOM 1062 C CA . GLU A 1 127 ? -20.809 -3.121 14.896 1.00 90.12 127 GLU A CA 1
ATOM 1063 C C . GLU A 1 127 ? -21.145 -3.326 16.378 1.00 90.12 127 GLU A C 1
ATOM 1065 O O . GLU A 1 127 ? -22.213 -2.924 16.846 1.00 90.12 127 GLU A O 1
ATOM 1070 N N . LYS A 1 128 ? -20.196 -3.860 17.158 1.00 92.44 128 LYS A N 1
ATOM 1071 C CA . LYS A 1 128 ? -20.322 -4.031 18.620 1.00 92.44 128 LYS A CA 1
ATOM 1072 C C . LYS A 1 128 ? -20.286 -2.722 19.400 1.00 92.44 128 LYS A C 1
ATOM 1074 O O . LYS A 1 128 ? -20.459 -2.721 20.619 1.00 92.44 128 LYS A O 1
ATOM 1079 N N . LYS A 1 129 ? -20.040 -1.610 18.714 1.00 92.12 129 LYS A N 1
ATOM 1080 C CA . LYS A 1 129 ? -19.856 -0.282 19.285 1.00 92.12 129 LYS A CA 1
ATOM 1081 C C . LYS A 1 129 ? -18.739 -0.204 20.340 1.00 92.12 129 LYS A C 1
ATOM 1083 O O . LYS A 1 129 ? -18.770 0.673 21.209 1.00 92.12 129 LYS A O 1
ATOM 1088 N N . ASP A 1 130 ? -17.727 -1.073 20.253 1.00 91.31 130 ASP A N 1
ATOM 1089 C CA . ASP A 1 130 ? -16.580 -1.106 21.174 1.00 91.31 130 ASP A CA 1
ATOM 1090 C C . ASP A 1 130 ? -15.538 -0.054 20.759 1.00 91.31 130 ASP A C 1
ATOM 1092 O O . ASP A 1 130 ? -14.499 -0.359 20.174 1.00 91.31 130 ASP A O 1
ATOM 1096 N N . LYS A 1 131 ? -15.844 1.219 21.043 1.00 92.50 131 LYS A N 1
ATOM 1097 C CA . LYS A 1 131 ? -15.045 2.386 20.618 1.00 92.50 131 LYS A CA 1
ATOM 1098 C C . LYS A 1 131 ? -13.564 2.260 20.964 1.00 92.50 131 LYS A C 1
ATOM 1100 O O . LYS A 1 131 ? -12.704 2.583 20.152 1.00 92.50 131 LYS A O 1
ATOM 1105 N N . LYS A 1 132 ? -13.260 1.793 22.179 1.00 91.00 132 LYS A N 1
ATOM 1106 C CA . LYS A 1 132 ? -11.881 1.724 22.669 1.00 91.00 132 LYS A CA 1
ATOM 1107 C C . LYS A 1 132 ? -11.064 0.734 21.843 1.00 91.00 132 LYS A C 1
ATOM 1109 O O . LYS A 1 132 ? -10.020 1.110 21.320 1.00 91.00 132 LYS A O 1
ATOM 1114 N N . LYS A 1 133 ? -11.563 -0.494 21.673 1.00 92.31 133 LYS A N 1
ATOM 1115 C CA . LYS A 1 133 ? -10.860 -1.505 20.874 1.00 92.31 133 LYS A CA 1
ATOM 1116 C C . LYS A 1 133 ? -10.853 -1.165 19.393 1.00 92.31 133 LYS A C 1
ATOM 1118 O O . LYS A 1 133 ? -9.851 -1.412 18.734 1.00 92.31 133 LYS A O 1
ATOM 1123 N N . LEU A 1 134 ? -11.940 -0.585 18.874 1.00 91.69 134 LEU A N 1
ATOM 1124 C CA . LEU A 1 134 ? -11.983 -0.109 17.494 1.00 91.69 134 LEU A CA 1
ATOM 1125 C C . LEU A 1 134 ? -10.866 0.907 17.254 1.00 91.69 134 LEU A C 1
ATOM 1127 O O . LEU A 1 134 ? -10.119 0.761 16.298 1.00 91.69 134 LEU A O 1
ATOM 1131 N N . ARG A 1 135 ? -10.713 1.896 18.140 1.00 91.12 135 ARG A N 1
ATOM 1132 C CA . ARG A 1 135 ? -9.647 2.896 18.041 1.00 91.12 135 ARG A CA 1
ATOM 1133 C C . ARG A 1 135 ? -8.258 2.257 18.038 1.00 91.12 135 ARG A C 1
ATOM 1135 O O . ARG A 1 135 ? -7.481 2.527 17.133 1.00 91.12 135 ARG A O 1
ATOM 1142 N N . GLU A 1 136 ? -7.972 1.382 19.000 1.00 91.19 136 GLU A N 1
ATOM 1143 C CA . GLU A 1 136 ? -6.681 0.682 19.096 1.00 91.19 136 GLU A CA 1
ATOM 1144 C C . GLU A 1 136 ? -6.378 -0.152 17.836 1.00 91.19 136 GLU A C 1
ATOM 1146 O O . GLU A 1 136 ? -5.263 -0.119 17.310 1.00 91.19 136 GLU A O 1
ATOM 1151 N N . ALA A 1 137 ? -7.378 -0.871 17.320 1.00 90.56 137 ALA A N 1
ATOM 1152 C CA . ALA A 1 137 ? -7.242 -1.692 16.122 1.00 90.56 137 ALA A CA 1
ATOM 1153 C C . ALA A 1 137 ? -7.078 -0.845 14.850 1.00 90.56 137 ALA A C 1
ATOM 1155 O O . ALA A 1 137 ? -6.288 -1.207 13.977 1.00 90.56 137 ALA A O 1
ATOM 1156 N N . MET A 1 138 ? -7.785 0.286 14.753 1.00 90.88 138 MET A N 1
ATOM 1157 C CA . MET A 1 138 ? -7.597 1.248 13.670 1.00 90.88 138 MET A CA 1
ATOM 1158 C C . MET A 1 138 ? -6.182 1.819 13.720 1.00 90.88 138 MET A C 1
ATOM 1160 O O . MET A 1 138 ? -5.462 1.718 12.737 1.00 90.88 138 MET A O 1
ATOM 1164 N N . ASP A 1 139 ? -5.740 2.355 14.856 1.00 88.94 139 ASP A N 1
ATOM 1165 C CA . ASP A 1 139 ? -4.395 2.927 15.009 1.00 88.94 139 ASP A CA 1
ATOM 1166 C C . ASP A 1 139 ? -3.291 1.903 14.673 1.00 88.94 139 ASP A C 1
ATOM 1168 O O . ASP A 1 139 ? -2.317 2.239 13.999 1.00 88.94 139 ASP A O 1
ATOM 1172 N N . SER A 1 140 ? -3.479 0.631 15.039 1.00 89.19 140 SER A N 1
ATOM 1173 C CA . SER A 1 140 ? -2.551 -0.460 14.686 1.00 89.19 140 SER A CA 1
ATOM 1174 C C . SER A 1 140 ? -2.514 -0.769 13.182 1.00 89.19 140 SER A C 1
ATOM 1176 O O . SER A 1 140 ? -1.489 -1.209 12.667 1.00 89.19 140 SER A O 1
ATOM 1178 N N . ASN A 1 141 ? -3.613 -0.516 12.466 1.00 88.25 141 ASN A N 1
ATOM 1179 C CA . ASN A 1 141 ? -3.750 -0.721 11.021 1.00 88.25 141 ASN A CA 1
ATOM 1180 C C . ASN A 1 141 ? -3.604 0.574 10.203 1.00 88.25 141 ASN A C 1
ATOM 1182 O O . ASN A 1 141 ? -3.824 0.552 8.991 1.00 88.25 141 ASN A O 1
ATOM 1186 N N . ARG A 1 142 ? -3.206 1.697 10.823 1.00 89.12 142 ARG A N 1
ATOM 1187 C CA . ARG A 1 142 ? -3.185 3.035 10.200 1.00 89.12 142 ARG A CA 1
ATOM 1188 C C . ARG A 1 142 ? -2.525 3.032 8.817 1.00 89.12 142 ARG A C 1
ATOM 1190 O O . ARG A 1 142 ? -3.095 3.542 7.858 1.00 89.12 142 ARG A O 1
ATOM 1197 N N . MET A 1 143 ? -1.346 2.413 8.714 1.00 88.31 143 MET A N 1
ATOM 1198 C CA . MET A 1 143 ? -0.543 2.344 7.482 1.00 88.31 143 MET A CA 1
ATOM 1199 C C . MET A 1 143 ? -1.119 1.412 6.406 1.00 88.31 143 MET A C 1
ATOM 1201 O O . MET A 1 143 ? -0.743 1.514 5.242 1.00 88.31 143 MET A O 1
ATOM 1205 N N . ASN A 1 144 ? -2.034 0.515 6.774 1.00 89.44 144 ASN A N 1
ATOM 1206 C CA . ASN A 1 144 ? -2.631 -0.457 5.862 1.00 89.44 144 ASN A CA 1
ATOM 1207 C C . ASN A 1 144 ? -3.895 0.085 5.187 1.00 89.44 144 ASN A C 1
ATOM 1209 O O . ASN A 1 144 ? -4.246 -0.351 4.092 1.00 89.44 144 ASN A O 1
ATOM 1213 N N . PHE A 1 145 ? -4.576 1.062 5.793 1.00 89.62 145 PHE A N 1
ATOM 1214 C CA . PHE A 1 145 ? -5.810 1.615 5.232 1.00 89.62 145 PHE A CA 1
ATOM 1215 C C . PHE A 1 145 ? -5.682 2.190 3.817 1.00 89.62 145 PHE A C 1
ATOM 1217 O O . PHE A 1 145 ? -6.592 1.942 3.026 1.00 89.62 145 PHE A O 1
ATOM 1224 N N . PRO A 1 146 ? -4.604 2.904 3.432 1.00 88.19 146 PRO A N 1
ATOM 1225 C CA . PRO A 1 146 ? -4.472 3.385 2.059 1.00 88.19 146 PRO A CA 1
ATOM 1226 C C . PRO A 1 146 ? -4.438 2.232 1.051 1.00 88.19 146 PRO A C 1
ATOM 1228 O O . PRO A 1 146 ? -5.002 2.345 -0.036 1.00 88.19 146 PRO A O 1
ATOM 1231 N N . PHE A 1 147 ? -3.832 1.101 1.427 1.00 91.06 147 PHE A N 1
ATOM 1232 C CA . PHE A 1 147 ? -3.856 -0.118 0.627 1.00 91.06 147 PHE A CA 1
ATOM 1233 C C . PHE A 1 147 ? -5.246 -0.772 0.624 1.00 91.06 147 PHE A C 1
ATOM 1235 O O . PHE A 1 147 ? -5.749 -1.123 -0.439 1.00 91.06 147 PHE A O 1
ATOM 1242 N N . MET A 1 148 ? -5.920 -0.879 1.774 1.00 91.31 148 MET A N 1
ATOM 1243 C CA . MET A 1 148 ? -7.294 -1.405 1.852 1.00 91.31 148 MET A CA 1
ATOM 1244 C C . MET A 1 148 ? -8.274 -0.601 0.983 1.00 91.31 148 MET A C 1
ATOM 1246 O O . MET A 1 148 ? -9.107 -1.191 0.297 1.00 91.31 148 MET A O 1
ATOM 1250 N N . LEU A 1 149 ? -8.152 0.730 0.978 1.00 88.12 149 LEU A N 1
ATOM 1251 C CA . LEU A 1 149 ? -8.920 1.635 0.119 1.00 88.12 149 LEU A CA 1
ATOM 1252 C C . LEU A 1 149 ? -8.571 1.429 -1.362 1.00 88.12 149 LEU A C 1
ATOM 1254 O O . LEU A 1 149 ? -9.473 1.238 -2.173 1.00 88.12 149 LEU A O 1
ATOM 1258 N N . LEU A 1 150 ? -7.276 1.381 -1.708 1.00 88.44 150 LEU A N 1
ATOM 1259 C CA . LEU A 1 150 ? -6.798 1.120 -3.077 1.00 88.44 150 LEU A CA 1
ATOM 1260 C C . LEU A 1 150 ? -7.338 -0.196 -3.648 1.00 88.44 150 LEU A C 1
ATOM 1262 O O . LEU A 1 150 ? -7.621 -0.296 -4.840 1.00 88.44 150 LEU A O 1
ATOM 1266 N N . MET A 1 151 ? -7.460 -1.210 -2.798 1.00 89.56 151 MET A N 1
ATOM 1267 C CA . MET A 1 151 ? -7.950 -2.530 -3.177 1.00 89.56 151 MET A CA 1
ATOM 1268 C C . MET A 1 151 ? -9.477 -2.664 -3.087 1.00 89.56 151 MET A C 1
ATOM 1270 O O . MET A 1 151 ? -9.998 -3.745 -3.359 1.00 89.56 151 MET A O 1
ATOM 1274 N N . GLY A 1 152 ? -10.196 -1.607 -2.695 1.00 85.31 152 GLY A N 1
ATOM 1275 C CA . GLY A 1 152 ? -11.656 -1.612 -2.576 1.00 85.31 152 GLY A CA 1
ATOM 1276 C C . GLY A 1 152 ? -12.199 -2.461 -1.422 1.00 85.31 152 GLY A C 1
ATOM 1277 O O . GLY A 1 152 ? -13.369 -2.831 -1.439 1.00 85.31 152 GLY A O 1
ATOM 1278 N N . MET A 1 153 ? -11.378 -2.783 -0.417 1.00 85.94 153 MET A N 1
ATOM 1279 C CA . MET A 1 153 ? -11.817 -3.533 0.773 1.00 85.94 153 MET A CA 1
ATOM 1280 C C . MET A 1 153 ? -12.714 -2.682 1.679 1.00 85.94 153 MET A C 1
ATOM 1282 O O . MET A 1 153 ? -13.574 -3.200 2.381 1.00 85.94 153 MET A O 1
ATOM 1286 N N . THR A 1 154 ? -12.511 -1.366 1.649 1.00 83.19 154 THR A N 1
ATOM 1287 C CA . THR A 1 154 ? -13.300 -0.367 2.369 1.00 83.19 154 THR A CA 1
ATOM 1288 C C . THR A 1 154 ? -13.527 0.844 1.479 1.00 83.19 154 THR A C 1
ATOM 1290 O O . THR A 1 154 ? -12.765 1.096 0.549 1.00 83.19 154 THR A O 1
ATOM 1293 N N . THR A 1 155 ? -14.549 1.634 1.794 1.00 82.25 155 THR A N 1
ATOM 1294 C CA . THR A 1 155 ? -14.774 2.945 1.177 1.00 82.25 155 THR A CA 1
ATOM 1295 C C . THR A 1 155 ? -14.358 4.060 2.131 1.00 82.25 155 THR A C 1
ATOM 1297 O O . THR A 1 155 ? -14.341 3.872 3.353 1.00 82.25 155 THR A O 1
ATOM 1300 N N . GLY A 1 156 ? -14.080 5.252 1.592 1.00 80.88 156 GLY A N 1
ATOM 1301 C CA . GLY A 1 156 ? -13.849 6.445 2.414 1.00 80.88 156 GLY A CA 1
ATOM 1302 C C . GLY A 1 156 ? -15.035 6.762 3.336 1.00 80.88 156 GLY A C 1
ATOM 1303 O O . GLY A 1 156 ? -14.832 7.169 4.474 1.00 80.88 156 GLY A O 1
ATOM 1304 N N . MET A 1 157 ? -16.270 6.476 2.903 1.00 80.88 157 MET A N 1
ATOM 1305 C CA . MET A 1 157 ? -17.477 6.659 3.722 1.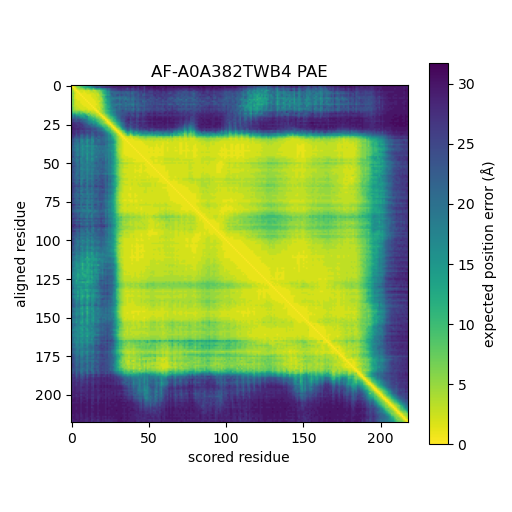00 80.88 157 MET A CA 1
ATOM 1306 C C . MET A 1 157 ? -17.530 5.709 4.925 1.00 80.88 157 MET A C 1
ATOM 1308 O O . MET A 1 157 ? -17.809 6.140 6.047 1.00 80.88 157 MET A O 1
ATOM 1312 N N . MET A 1 158 ? -17.256 4.418 4.714 1.00 84.69 158 MET A N 1
ATOM 1313 C CA . MET A 1 158 ? -17.279 3.426 5.794 1.00 84.69 158 MET A CA 1
ATOM 1314 C C . MET A 1 158 ? -16.151 3.683 6.796 1.00 84.69 158 MET A C 1
ATOM 1316 O O . MET A 1 158 ? -16.383 3.696 8.005 1.00 84.69 158 MET A O 1
ATOM 1320 N N . MET A 1 159 ? -14.957 4.008 6.296 1.00 85.88 159 MET A N 1
ATOM 1321 C CA . MET A 1 159 ? -13.840 4.421 7.141 1.00 85.88 159 MET A CA 1
ATOM 1322 C C . MET A 1 159 ? -14.144 5.717 7.905 1.00 85.88 159 MET A C 1
ATOM 1324 O O . MET A 1 159 ? -13.904 5.787 9.108 1.00 85.88 159 MET A O 1
ATOM 1328 N N . GLY A 1 160 ? -14.734 6.719 7.250 1.00 84.75 160 GLY A N 1
ATOM 1329 C CA . GLY A 1 160 ? -15.172 7.961 7.888 1.00 84.75 160 GLY A CA 1
ATOM 1330 C C . GLY A 1 160 ? -16.199 7.724 8.998 1.00 84.75 160 GLY A C 1
ATOM 1331 O O . GLY A 1 160 ? -16.130 8.360 10.047 1.00 84.75 160 GLY A O 1
ATOM 1332 N N . SER A 1 161 ? -17.094 6.750 8.823 1.00 87.31 161 SER A N 1
ATOM 1333 C CA . SER A 1 161 ? -18.064 6.348 9.851 1.00 87.31 161 SER A CA 1
ATOM 1334 C C . SER A 1 161 ? -17.387 5.706 11.071 1.00 87.31 161 SER A C 1
ATOM 1336 O O . SER A 1 161 ? -17.742 6.025 12.209 1.00 87.31 161 SER A O 1
ATOM 1338 N N . MET A 1 162 ? -16.380 4.850 10.857 1.00 89.81 162 MET A N 1
ATOM 1339 C CA . MET A 1 162 ? -15.565 4.279 11.940 1.00 89.81 162 MET A CA 1
ATOM 1340 C C . MET A 1 162 ? -14.744 5.352 12.672 1.00 89.81 162 MET A C 1
ATOM 1342 O O . MET A 1 162 ? -14.714 5.376 13.903 1.00 89.81 162 MET A O 1
ATOM 1346 N N . LEU A 1 163 ? -14.128 6.283 11.936 1.00 89.50 163 LEU A N 1
ATOM 1347 C CA . LEU A 1 163 ? -13.378 7.407 12.508 1.00 89.50 163 LEU A CA 1
ATOM 1348 C C . LEU A 1 163 ? -14.287 8.344 13.316 1.00 89.50 163 LEU A C 1
ATOM 1350 O O . LEU A 1 163 ? -13.964 8.687 14.454 1.00 89.50 163 LEU A O 1
ATOM 1354 N N . GLY A 1 164 ? -15.459 8.693 12.780 1.00 87.88 164 GLY A N 1
ATOM 1355 C CA . GLY A 1 164 ? -16.435 9.554 13.450 1.00 87.88 164 GLY A CA 1
ATOM 1356 C C . GLY A 1 164 ? -16.938 8.961 14.767 1.00 87.88 164 GLY A C 1
ATOM 1357 O O . GLY A 1 164 ? -17.102 9.680 15.755 1.00 87.88 164 GLY A O 1
ATOM 1358 N N . MET A 1 165 ? -17.084 7.635 14.837 1.00 87.81 165 MET A N 1
ATOM 1359 C CA . MET A 1 165 ? -17.415 6.936 16.081 1.00 87.81 165 MET A CA 1
ATOM 1360 C C . MET A 1 165 ? -16.376 7.166 17.196 1.00 87.81 165 MET A C 1
ATOM 1362 O O . MET A 1 165 ? -16.741 7.227 18.379 1.00 87.81 165 MET A O 1
ATOM 1366 N N . ASN A 1 166 ? -15.111 7.338 16.805 1.00 85.81 166 ASN A N 1
ATOM 1367 C CA . ASN A 1 166 ? -13.960 7.598 17.668 1.00 85.81 166 ASN A CA 1
ATOM 1368 C C . ASN A 1 166 ? -13.573 9.086 17.751 1.00 85.81 166 ASN A C 1
ATOM 1370 O O . ASN A 1 166 ? -12.520 9.396 18.306 1.00 85.81 166 ASN A O 1
ATOM 1374 N N . GLN A 1 167 ? -14.415 9.996 17.240 1.00 85.44 167 GLN A N 1
ATOM 1375 C CA . GLN A 1 167 ? -14.154 11.443 17.175 1.00 85.44 167 GLN A CA 1
ATOM 1376 C C . GLN A 1 167 ? -12.851 11.803 16.437 1.00 85.44 167 GLN A C 1
ATOM 1378 O O . GLN A 1 167 ? -12.204 12.800 16.750 1.00 85.44 167 GLN A O 1
ATOM 1383 N N . MET A 1 168 ? -12.461 10.988 15.459 1.00 84.25 168 MET A N 1
ATOM 1384 C CA . MET A 1 168 ? -11.327 11.243 14.573 1.00 84.25 168 MET A CA 1
ATOM 1385 C C . MET A 1 168 ? -11.824 11.801 13.240 1.00 84.25 168 MET A C 1
ATOM 1387 O O . MET A 1 168 ? -12.908 11.436 12.780 1.00 84.25 168 MET A O 1
ATOM 1391 N N . ASN A 1 169 ? -11.027 12.653 12.595 1.00 84.38 169 ASN A N 1
ATOM 1392 C CA . ASN A 1 169 ? -11.271 13.063 11.215 1.00 84.38 169 ASN A CA 1
ATOM 1393 C C . ASN A 1 169 ? -10.297 12.339 10.264 1.00 84.38 169 ASN A C 1
ATOM 1395 O O . ASN A 1 169 ? -9.216 11.907 10.660 1.00 84.38 169 ASN A O 1
ATOM 1399 N N . MET A 1 170 ? -10.718 12.161 9.011 1.00 81.44 170 MET A N 1
ATOM 1400 C CA . MET A 1 170 ? -9.966 11.390 8.016 1.00 81.44 170 MET A CA 1
ATOM 1401 C C . MET A 1 170 ? -8.684 12.100 7.570 1.00 81.44 170 MET A C 1
ATOM 1403 O O . MET A 1 170 ? -7.679 11.438 7.323 1.00 81.44 170 MET A O 1
ATOM 1407 N N . GLY A 1 171 ? -8.702 13.434 7.522 1.00 80.88 171 GLY A N 1
ATOM 1408 C CA . GLY A 1 171 ? -7.544 14.222 7.114 1.00 80.88 171 GLY A CA 1
ATOM 1409 C C . GLY A 1 171 ? -6.373 14.092 8.078 1.00 80.88 171 GLY A C 1
ATOM 1410 O O . GLY A 1 171 ? -5.292 13.691 7.657 1.00 80.88 171 GLY A O 1
ATOM 1411 N N . ASP A 1 172 ? -6.595 14.304 9.374 1.00 83.94 172 ASP A N 1
ATOM 1412 C CA . ASP A 1 172 ? -5.568 14.136 10.408 1.00 83.94 172 ASP A CA 1
ATOM 1413 C C . ASP A 1 172 ? -5.115 12.674 10.488 1.00 83.94 172 ASP A C 1
ATOM 1415 O O . ASP A 1 172 ? -3.933 12.379 10.669 1.00 83.94 172 ASP A O 1
ATOM 1419 N N . TYR A 1 173 ? -6.039 11.731 10.280 1.00 85.50 173 TYR A N 1
ATOM 1420 C CA . TYR A 1 173 ? -5.714 10.310 10.289 1.00 85.50 173 TYR A CA 1
ATOM 1421 C C . TYR A 1 173 ? -4.722 9.919 9.183 1.00 85.50 173 TYR A C 1
ATOM 1423 O O . TYR A 1 173 ? -3.884 9.049 9.411 1.00 85.50 173 TYR A O 1
ATOM 1431 N N . PHE A 1 174 ? -4.728 10.588 8.030 1.00 86.06 174 PHE A N 1
ATOM 1432 C CA . PHE A 1 174 ? -3.798 10.315 6.924 1.00 86.06 174 PHE A CA 1
ATOM 1433 C C . PHE A 1 174 ? -2.723 11.381 6.704 1.00 86.06 174 PHE A C 1
ATOM 1435 O O . PHE A 1 174 ? -1.877 11.199 5.830 1.00 86.06 174 PHE A O 1
ATOM 1442 N N . ALA A 1 175 ? -2.720 12.461 7.488 1.00 81.25 175 ALA A N 1
ATOM 1443 C CA . ALA A 1 175 ? -1.861 13.625 7.267 1.00 81.25 175 ALA A CA 1
ATOM 1444 C C . ALA A 1 175 ? -0.366 13.280 7.179 1.00 81.25 175 ALA A C 1
ATOM 1446 O O . ALA A 1 175 ? 0.352 13.861 6.369 1.00 81.25 175 ALA A O 1
ATOM 1447 N N . ASP A 1 176 ? 0.082 12.293 7.957 1.00 80.69 176 ASP A N 1
ATOM 1448 C CA . ASP A 1 176 ? 1.491 11.890 8.037 1.00 80.69 176 ASP A CA 1
ATOM 1449 C C . ASP A 1 176 ? 1.910 10.889 6.939 1.00 80.69 176 ASP A C 1
ATOM 1451 O O . ASP A 1 176 ? 3.032 10.380 6.950 1.00 80.69 176 ASP A O 1
ATOM 1455 N N . MET A 1 177 ? 1.010 10.543 6.012 1.00 85.75 177 MET A N 1
ATOM 1456 C CA . MET A 1 177 ? 1.236 9.523 4.985 1.00 85.75 177 MET A CA 1
ATOM 1457 C C . MET A 1 177 ? 1.244 10.142 3.591 1.00 85.75 177 MET A C 1
ATOM 1459 O O . MET A 1 177 ? 0.202 10.229 2.941 1.00 85.75 177 MET A O 1
ATOM 1463 N N . ASP A 1 178 ? 2.434 10.495 3.095 1.00 84.06 178 ASP A N 1
ATOM 1464 C CA . ASP A 1 178 ? 2.620 11.123 1.776 1.00 84.06 178 ASP A CA 1
ATOM 1465 C C . ASP A 1 178 ? 1.851 10.407 0.652 1.00 84.06 178 ASP A C 1
ATOM 1467 O O . ASP A 1 178 ? 1.140 11.041 -0.119 1.00 84.06 178 ASP A O 1
ATOM 1471 N N . TYR A 1 179 ? 1.905 9.072 0.612 1.00 81.31 179 TYR A N 1
ATOM 1472 C CA . TYR A 1 179 ? 1.227 8.270 -0.412 1.00 81.31 179 TYR A CA 1
ATOM 1473 C C . TYR A 1 179 ? -0.298 8.185 -0.232 1.00 81.31 179 TYR A C 1
ATOM 1475 O O . TYR A 1 179 ? -1.023 7.997 -1.206 1.00 81.31 179 TYR A O 1
ATOM 1483 N N . ALA A 1 180 ? -0.807 8.319 0.996 1.00 82.56 180 ALA A N 1
ATOM 1484 C CA . ALA A 1 180 ? -2.247 8.393 1.240 1.00 82.56 180 ALA A CA 1
ATOM 1485 C C . ALA A 1 180 ? -2.793 9.771 0.846 1.00 82.56 180 ALA A C 1
ATOM 1487 O O . ALA A 1 180 ? -3.888 9.872 0.291 1.00 82.56 180 ALA A O 1
ATOM 1488 N N . TYR A 1 181 ? -2.009 10.822 1.096 1.00 80.56 181 TYR A N 1
ATOM 1489 C CA . TYR A 1 181 ? -2.310 12.165 0.624 1.00 80.56 181 TYR A CA 1
ATOM 1490 C C . TYR A 1 181 ? -2.333 12.218 -0.900 1.00 80.56 181 TYR A C 1
ATOM 1492 O O . TYR A 1 181 ? -3.294 12.714 -1.477 1.00 80.56 181 TYR A O 1
ATOM 1500 N N . ASP A 1 182 ? -1.299 11.685 -1.549 1.00 82.81 182 ASP A N 1
ATOM 1501 C CA . ASP A 1 182 ? -1.183 11.670 -3.007 1.00 82.81 182 ASP A CA 1
ATOM 1502 C C . ASP A 1 182 ? -2.361 10.976 -3.696 1.00 82.81 182 ASP A C 1
ATOM 1504 O O . ASP A 1 182 ? -2.781 11.382 -4.778 1.00 82.81 182 ASP A O 1
ATOM 1508 N N . MET A 1 183 ? -2.928 9.956 -3.051 1.00 79.19 183 MET A N 1
ATOM 1509 C CA . MET A 1 183 ? -4.117 9.268 -3.543 1.00 79.19 183 MET A CA 1
ATOM 1510 C C . MET A 1 183 ? -5.439 9.976 -3.219 1.00 79.19 183 MET A C 1
ATOM 1512 O O . MET A 1 183 ? -6.481 9.463 -3.610 1.00 79.19 183 MET A O 1
ATOM 1516 N N . GLY A 1 184 ? -5.436 11.137 -2.555 1.00 77.44 184 GLY A N 1
ATOM 1517 C CA . GLY A 1 184 ? -6.655 11.895 -2.232 1.00 77.44 184 GLY A CA 1
ATOM 1518 C C . GLY A 1 184 ? -7.448 11.324 -1.051 1.00 77.44 184 GLY A C 1
ATOM 1519 O O . GLY A 1 184 ? -8.664 11.477 -0.962 1.00 77.44 184 GLY A O 1
ATOM 1520 N N . TYR A 1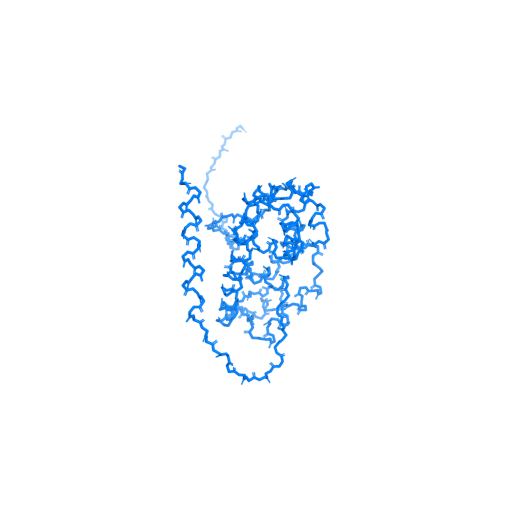 185 ? -6.796 10.597 -0.138 1.00 75.00 185 TYR A N 1
ATOM 1521 C CA . TYR A 1 185 ? -7.470 10.108 1.073 1.00 75.00 185 TYR A CA 1
ATOM 1522 C C . TYR A 1 185 ? -7.417 11.116 2.225 1.00 75.00 185 TYR A C 1
ATOM 1524 O O . TYR A 1 185 ? -8.325 11.148 3.053 1.00 75.00 185 TYR A O 1
ATOM 1532 N N . ALA A 1 186 ? -6.380 11.954 2.272 1.00 69.94 186 ALA A N 1
ATOM 1533 C CA . ALA A 1 186 ? -6.185 12.940 3.336 1.00 69.94 186 ALA A CA 1
ATOM 1534 C C . ALA A 1 186 ? -7.008 14.231 3.151 1.00 69.94 186 ALA A C 1
ATOM 1536 O O . ALA A 1 186 ? -7.224 14.966 4.108 1.00 69.94 186 ALA A O 1
ATOM 1537 N N . ASP A 1 187 ? -7.485 14.525 1.944 1.00 63.28 187 ASP A N 1
ATOM 1538 C CA . ASP A 1 187 ? -8.315 15.704 1.658 1.00 63.28 187 ASP A CA 1
ATOM 1539 C C . ASP A 1 187 ? -9.825 15.400 1.704 1.00 63.28 187 ASP A C 1
ATOM 1541 O O . ASP A 1 187 ? -10.647 16.279 1.452 1.00 63.28 187 ASP A O 1
ATOM 1545 N N . GLY A 1 188 ? -10.203 14.158 2.035 1.00 54.19 188 GLY A N 1
ATOM 1546 C CA . GLY A 1 188 ? -11.597 13.718 2.054 1.00 54.19 188 GLY A CA 1
ATOM 1547 C C . GLY A 1 188 ? -12.245 13.656 0.668 1.00 54.19 188 GLY A C 1
ATOM 1548 O O . GLY A 1 188 ? -13.458 13.465 0.592 1.00 54.19 188 GLY A O 1
ATOM 1549 N N . SER A 1 189 ? -11.468 13.783 -0.417 1.00 53.03 189 SER A N 1
ATOM 1550 C CA . SER A 1 189 ? -11.984 13.745 -1.791 1.00 53.03 189 SER A CA 1
ATOM 1551 C C . SER A 1 189 ? -12.458 12.354 -2.219 1.00 53.03 189 SER A C 1
ATOM 1553 O O . SER A 1 189 ? -13.172 12.241 -3.210 1.00 53.03 189 SER A O 1
ATOM 1555 N N . GLY A 1 190 ? -12.143 11.314 -1.432 1.00 50.94 190 GLY A N 1
ATOM 1556 C CA . GLY A 1 190 ? -12.472 9.930 -1.753 1.00 50.94 190 GLY A CA 1
ATOM 1557 C C . GLY A 1 190 ? -11.608 9.498 -2.927 1.00 50.94 190 GLY A C 1
ATOM 1558 O O . GLY A 1 190 ? -11.940 9.782 -4.069 1.00 50.94 190 GLY A O 1
ATOM 1559 N N . GLY A 1 191 ? -10.473 8.873 -2.608 1.00 50.00 191 GLY A N 1
ATOM 1560 C CA . GLY A 1 191 ? -9.307 8.823 -3.479 1.00 50.00 191 GLY A CA 1
ATOM 1561 C C . GLY A 1 191 ? -9.574 8.658 -4.973 1.00 50.00 191 GLY A C 1
ATOM 1562 O O . GLY A 1 191 ? -10.370 7.826 -5.405 1.00 50.00 191 GLY A O 1
ATOM 1563 N N . ALA A 1 192 ? -8.862 9.465 -5.759 1.00 43.66 192 ALA A N 1
ATOM 1564 C CA . ALA A 1 192 ? -8.945 9.540 -7.210 1.00 43.66 192 ALA A CA 1
ATOM 1565 C C . ALA A 1 192 ? -8.329 8.300 -7.880 1.00 43.66 192 ALA A C 1
ATOM 1567 O O . ALA A 1 192 ? -7.342 8.388 -8.611 1.00 43.66 192 ALA A O 1
ATOM 1568 N N . MET A 1 193 ? -8.898 7.126 -7.631 1.00 45.59 193 MET A N 1
ATOM 1569 C CA . MET A 1 193 ? -8.597 5.901 -8.356 1.00 45.59 193 MET A CA 1
ATOM 1570 C C . MET A 1 193 ? -9.932 5.264 -8.749 1.00 45.59 193 MET A C 1
ATOM 1572 O O . MET A 1 193 ? -10.743 4.983 -7.866 1.00 45.59 193 MET A O 1
ATOM 1576 N N . PRO A 1 194 ? -10.204 5.069 -10.053 1.00 37.47 194 PRO A N 1
ATOM 1577 C CA . PRO A 1 194 ? -11.447 4.456 -10.490 1.00 37.47 194 PRO A CA 1
ATOM 1578 C C . PRO A 1 194 ? -11.567 3.064 -9.873 1.00 37.47 194 PRO A C 1
ATOM 1580 O O . PRO A 1 194 ? -10.672 2.228 -10.026 1.00 37.47 194 PRO A O 1
ATOM 1583 N N . ALA A 1 195 ? -12.685 2.820 -9.195 1.00 35.44 195 ALA A N 1
ATOM 1584 C CA . ALA A 1 195 ? -13.184 1.470 -9.043 1.00 35.44 195 ALA A CA 1
ATOM 1585 C C . ALA A 1 195 ? -13.452 0.909 -10.447 1.00 35.44 195 ALA A C 1
ATOM 1587 O O . ALA A 1 195 ? -14.047 1.588 -11.277 1.00 35.44 195 ALA A O 1
ATOM 1588 N N . GLU A 1 196 ? -12.990 -0.321 -10.660 1.00 35.75 196 GLU A N 1
ATOM 1589 C CA . GLU A 1 196 ? -13.331 -1.201 -11.779 1.00 35.75 196 GLU A CA 1
ATOM 1590 C C . GLU A 1 196 ? -12.979 -0.706 -13.192 1.00 35.75 196 GLU A C 1
ATOM 1592 O O . GLU A 1 196 ? -13.630 0.152 -13.773 1.00 35.75 196 GLU A O 1
ATOM 1597 N N . GLY A 1 197 ? -11.992 -1.369 -13.804 1.00 35.41 197 GLY A N 1
ATOM 1598 C CA . GLY A 1 197 ? -12.097 -1.791 -15.207 1.00 35.41 197 GLY A CA 1
ATOM 1599 C C . GLY A 1 197 ? -12.212 -0.718 -16.291 1.00 35.41 197 GLY A C 1
ATOM 1600 O O . GLY A 1 197 ? -12.493 -1.068 -17.432 1.00 35.41 197 GLY A O 1
ATOM 1601 N N . GLY A 1 198 ? -11.990 0.558 -15.988 1.00 27.67 198 GLY A N 1
ATOM 1602 C CA . GLY A 1 198 ? -11.833 1.574 -17.016 1.00 27.67 198 GLY A CA 1
ATOM 1603 C C . GLY A 1 198 ? -10.507 1.347 -17.722 1.00 27.67 198 GLY A C 1
ATOM 1604 O O . GLY A 1 198 ? -9.459 1.583 -17.116 1.00 27.67 198 GLY A O 1
ATOM 1605 N N . ASP A 1 199 ? -10.557 0.881 -18.972 1.00 31.31 199 ASP A N 1
ATOM 1606 C CA . ASP A 1 199 ? -9.424 0.905 -19.889 1.00 31.31 199 ASP A CA 1
ATOM 1607 C C . ASP A 1 199 ? -8.761 2.276 -19.775 1.00 31.31 199 ASP A C 1
ATOM 1609 O O . ASP A 1 199 ? -9.287 3.300 -20.221 1.00 31.31 199 ASP A O 1
ATOM 1613 N N . PHE A 1 200 ? -7.601 2.305 -19.123 1.00 40.78 200 PHE A N 1
ATOM 1614 C CA . PHE A 1 200 ? -6.716 3.440 -19.238 1.00 40.78 200 PHE A CA 1
ATOM 1615 C C . PHE A 1 200 ? -6.219 3.340 -20.669 1.00 40.78 200 PHE A C 1
ATOM 1617 O O . PHE A 1 200 ? -5.298 2.572 -20.941 1.00 40.78 200 PHE A O 1
ATOM 1624 N N . ALA A 1 201 ? -6.912 4.027 -21.583 1.00 33.50 201 ALA A N 1
ATOM 1625 C CA . ALA A 1 201 ? -6.436 4.240 -22.932 1.00 33.50 201 ALA A CA 1
ATOM 1626 C C . ALA A 1 201 ? -4.970 4.631 -22.789 1.00 33.50 201 ALA A C 1
ATOM 1628 O O . ALA A 1 201 ? -4.645 5.666 -22.195 1.00 33.50 201 ALA A O 1
ATOM 1629 N N . ASP A 1 202 ? -4.103 3.717 -23.217 1.00 35.19 202 ASP A N 1
ATOM 1630 C CA . ASP A 1 202 ? -2.681 3.937 -23.322 1.00 35.19 202 ASP A CA 1
ATOM 1631 C C . ASP A 1 202 ? -2.556 5.126 -24.268 1.00 35.19 202 ASP A C 1
ATOM 1633 O O . ASP A 1 202 ? -2.744 5.015 -25.480 1.00 35.19 202 ASP A O 1
ATOM 1637 N N . GLY A 1 203 ? -2.427 6.314 -23.678 1.00 36.56 203 GLY A N 1
ATOM 1638 C CA . GLY A 1 203 ? -2.231 7.574 -24.370 1.00 36.56 203 GLY A CA 1
ATOM 1639 C C . GLY A 1 203 ? -0.858 7.529 -25.017 1.00 36.56 203 GLY A C 1
ATOM 1640 O O . GLY A 1 203 ? 0.103 8.088 -24.497 1.00 36.56 203 GLY A O 1
ATOM 1641 N N . GLY A 1 204 ? -0.796 6.797 -26.120 1.00 36.34 204 GLY A N 1
ATOM 1642 C CA . GLY A 1 204 ? 0.383 6.444 -26.891 1.00 36.34 204 GLY A CA 1
ATOM 1643 C C . GLY A 1 204 ? -0.012 5.891 -28.260 1.00 36.34 204 GLY A C 1
ATOM 1644 O O . GLY A 1 204 ? 0.696 5.060 -28.811 1.00 36.34 204 GLY A O 1
ATOM 1645 N N . GLY A 1 205 ? -1.154 6.329 -28.802 1.00 28.97 205 GLY A N 1
ATOM 1646 C CA . GLY A 1 205 ? -1.465 6.174 -30.216 1.00 28.97 205 GLY A CA 1
ATOM 1647 C C . GLY A 1 205 ? -0.697 7.225 -31.007 1.00 28.97 205 GLY A C 1
ATOM 1648 O O . GLY A 1 205 ? -0.934 8.423 -30.853 1.00 28.97 205 GLY A O 1
ATOM 1649 N N . GLU A 1 206 ? 0.253 6.758 -31.806 1.00 37.00 206 GLU A N 1
ATOM 1650 C CA . GLU A 1 206 ? 0.941 7.518 -32.842 1.00 37.00 206 GLU A CA 1
ATOM 1651 C C . GLU A 1 206 ? -0.042 8.317 -33.715 1.00 37.00 206 GLU A C 1
ATOM 1653 O O . GLU A 1 206 ? -1.208 7.962 -33.879 1.00 37.00 206 GLU A O 1
ATOM 1658 N N . GLY A 1 207 ? 0.456 9.431 -34.256 1.00 38.97 207 GLY A N 1
ATOM 1659 C CA . GLY A 1 207 ? -0.309 10.409 -35.017 1.00 38.97 207 GLY A CA 1
ATOM 1660 C C . GLY A 1 207 ? -1.238 9.808 -36.072 1.00 38.97 207 GLY A C 1
ATOM 1661 O O . GLY A 1 207 ? -0.820 9.073 -36.960 1.00 38.97 207 GLY A O 1
ATOM 1662 N N . GLY A 1 208 ? -2.498 10.227 -36.002 1.00 29.05 208 GLY A N 1
ATOM 1663 C CA . GLY A 1 208 ? -3.528 9.964 -36.996 1.00 29.05 208 GLY A CA 1
ATOM 1664 C C . GLY A 1 208 ? -4.390 11.203 -37.190 1.00 29.05 208 GLY A C 1
ATOM 1665 O O . GLY A 1 208 ? -5.575 11.185 -36.887 1.00 29.05 208 GLY A O 1
ATOM 1666 N N . PHE A 1 209 ? -3.795 12.303 -37.658 1.00 34.06 209 PHE A N 1
ATOM 1667 C CA . PHE A 1 209 ? -4.575 13.361 -38.294 1.00 34.06 209 PHE A CA 1
ATOM 1668 C C . PHE A 1 209 ? -4.735 12.988 -39.764 1.00 34.06 209 PHE A C 1
ATOM 1670 O O . PHE A 1 209 ? -3.896 13.332 -40.593 1.00 34.06 209 PHE A O 1
ATOM 1677 N N . MET A 1 210 ? -5.812 12.276 -40.080 1.00 38.09 210 MET A N 1
ATOM 1678 C CA . MET A 1 210 ? -6.397 12.353 -41.408 1.00 38.09 210 MET A CA 1
ATOM 1679 C C . MET A 1 210 ? -7.918 12.376 -41.312 1.00 38.09 210 MET A C 1
ATOM 1681 O O . MET A 1 210 ? -8.543 11.425 -40.862 1.00 38.09 210 MET A O 1
ATOM 1685 N N . ASP A 1 211 ? -8.425 13.482 -41.849 1.00 38.00 211 ASP A N 1
ATOM 1686 C CA . ASP A 1 211 ? -9.532 13.526 -42.795 1.00 38.00 211 ASP A CA 1
ATOM 1687 C C . ASP A 1 211 ? -10.965 13.654 -42.259 1.00 38.00 211 ASP A C 1
ATOM 1689 O O . ASP A 1 211 ? -11.428 12.901 -41.408 1.00 38.00 211 ASP A O 1
ATOM 1693 N N . GLY A 1 212 ? -11.676 14.610 -42.868 1.00 31.19 212 GLY A N 1
ATOM 1694 C CA . GLY A 1 212 ? -13.130 14.588 -42.963 1.00 31.19 212 GLY A CA 1
ATOM 1695 C C . GLY A 1 212 ? -13.899 15.766 -42.363 1.00 31.19 212 GLY A C 1
ATOM 1696 O O . GLY A 1 212 ? -14.485 15.628 -41.297 1.00 31.19 212 GLY A O 1
ATOM 1697 N N . GLY A 1 213 ? -14.060 16.849 -43.134 1.00 28.38 213 GLY A N 1
ATOM 1698 C CA . GLY A 1 213 ? -15.361 17.537 -43.186 1.00 28.38 213 GLY A CA 1
ATOM 1699 C C . GLY A 1 213 ? -15.359 19.049 -42.975 1.00 28.38 213 GLY A C 1
ATOM 1700 O O . GLY A 1 213 ? -15.111 19.537 -41.883 1.00 28.38 213 GLY A O 1
ATOM 1701 N N . MET A 1 214 ? -15.690 19.762 -44.053 1.00 34.00 214 MET A N 1
ATOM 1702 C CA . MET A 1 214 ? -15.903 21.207 -44.165 1.00 34.00 214 MET A CA 1
ATOM 1703 C C . MET A 1 214 ? -16.896 21.790 -43.148 1.00 34.00 214 MET A C 1
ATOM 1705 O O . MET A 1 214 ? -17.895 21.150 -42.835 1.00 34.00 214 MET A O 1
ATOM 1709 N N . ASP A 1 215 ? -16.737 23.082 -42.844 1.00 32.59 215 ASP A N 1
ATOM 1710 C CA . ASP A 1 215 ? -17.868 24.003 -42.986 1.00 32.59 215 ASP A CA 1
ATOM 1711 C C . ASP A 1 215 ? -17.393 25.366 -43.515 1.00 32.59 215 ASP A C 1
ATOM 1713 O O . ASP A 1 215 ? -16.428 25.955 -43.023 1.00 32.59 215 ASP A O 1
ATOM 1717 N N . VAL A 1 216 ? -18.043 25.812 -44.585 1.00 42.12 216 VAL A N 1
ATOM 1718 C CA . VAL A 1 216 ? -17.852 27.101 -45.252 1.00 42.12 216 VAL A CA 1
ATOM 1719 C C . VAL A 1 216 ? -18.946 28.034 -44.752 1.00 42.12 216 VAL A C 1
ATOM 1721 O O . VAL A 1 216 ? -20.124 27.792 -44.997 1.00 42.12 216 VAL A O 1
ATOM 1724 N N . GLY A 1 217 ? -18.566 29.122 -44.082 1.00 34.50 217 GLY A N 1
ATOM 1725 C CA . GLY A 1 217 ? -19.510 30.112 -43.571 1.00 34.50 217 GLY A CA 1
ATOM 1726 C C . GLY A 1 217 ? -18.935 31.524 -43.579 1.00 34.50 217 GLY A C 1
ATOM 1727 O O . GLY A 1 217 ? -18.302 31.916 -42.602 1.00 34.50 217 GLY A O 1
ATOM 1728 N N . PHE A 1 218 ? -19.277 32.248 -44.654 1.00 35.97 218 PHE A N 1
ATOM 1729 C CA . PHE A 1 218 ? -19.091 33.678 -44.976 1.00 35.97 218 PHE A CA 1
ATOM 1730 C C . PHE A 1 218 ? -17.746 34.126 -45.560 1.00 35.97 218 PHE A C 1
ATOM 1732 O O . PHE A 1 218 ? -16.701 34.023 -44.885 1.00 35.97 218 PHE A O 1
#

Nearest PDB structures (foldseek):
  5yi2-assembly2_E  TM=5.207E-01  e=4.779E-02  Lactococcus lactis subsp. lactis Il1403
  6fi9-assembly1_A  TM=5.001E-01  e=5.598E-02  Lactococcus cremoris subsp. cremoris MG1363
  4em0-assembly1_B  TM=8.163E-01  e=8.683E-01  Staphylococcus aureus subsp. aureus MRSA252
  3s2w-assembly4_G  TM=6.119E-01  e=6.329E-01  Methanosarcina mazei Go1
  2dk8-assembly1_A  TM=6.697E-01  e=1.017E+00  Mus musculus

Mean predicted aligned error: 12.42 Å

Organism: NCBI:txid408172

Solvent-accessible surface area (backbone atoms only — not comparable to full-atom values): 13099 Å² total; per-residue (Å²): 133,84,57,69,67,59,54,52,52,55,49,55,50,53,56,64,63,53,78,77,68,85,79,83,87,84,90,78,88,68,93,70,80,79,84,51,63,68,54,53,42,53,53,50,42,35,72,73,66,51,29,38,47,63,60,48,46,67,54,25,70,68,52,54,69,70,56,53,52,51,51,52,51,50,34,36,75,70,55,27,35,42,70,42,89,83,52,48,76,66,32,62,75,77,46,31,41,52,37,71,31,71,63,36,51,52,53,49,54,51,48,52,54,53,51,48,54,55,47,51,55,46,50,54,27,53,76,70,62,39,49,68,61,31,47,56,54,46,65,75,40,55,74,49,47,56,43,37,44,75,70,64,75,46,50,64,67,59,51,44,54,57,32,50,72,63,77,44,57,57,33,75,74,27,64,90,34,50,62,32,40,46,38,26,45,23,77,70,71,51,42,87,61,85,78,74,91,71,78,73,72,72,91,73,75,73,92,77,94,72,88,87,83,89,86,91,82,135

Foldseek 3Di:
DPDVVVVVVVVVVVVVVVVPDDDDDDDDDPPQDDDDLVLLVLLLCVVVPQFKLVSSCLLQVLQDPVNSVVSVVSCVVNQQWDFDPPQDPCCVVPITGIDGDVVNVVVSVVVLVVVLVLVVVLVVCVVVLVLVVNVVSCVVCLSVVLVCLSVVSDWLVRVQSSCVSNVHHQLVSCVVPSSCVSQVRNVSPTGPDDDDDDPPPPPDDPDDPDDDDDDDDD

Sequence (218 aa):
MTDLEEYEKAYLERLKKKSGKNSKPKQTEHFEEALEPLDYVILGLIRNGIKKYQTLAKRLPKVPIMKFNSIFEKLKKNGRLKNHPDDTWKDRNFNPTLVMTDKAKEEIEKHIDEMKEEYDKLVLLYEKKDKKKLREAMDSNRMNFPFMLLMGMTTGMMMGSMLGMNQMNMGDYFADMDYAYDMGYADGSGGAMPAEGGDFADGGGEGGFMDGGMDVGF